Protein AF-A0A9P6V107-F1 (afdb_monomer_lite)

Foldseek 3Di:
DDDDDDDPDQDQAFLLLLLVLLVVVVVCVVVVHDDALVVSCVVSVGDSVVSVVSNVCNVLSVVVCVVCVVRRRPRDDPDPDLCVVLLVVLVVVVVVCVVVVHDQDLVNSQVSSVVSCVVCVVVDDVPSDDPDDRCDPVVSVVSCVSSVVDPDPPDDPVVVDDVVVVVVVVVVVVVVCVVDDPVPDDDPPPPDD

Secondary structure (DSSP, 8-state):
-PPP-PPPP-----HHHHHHHHHHHHHHHHTT----HHHHHHHHTS-HHHHHHHHTTHHHHHHHHHH-GGGTTS-------TTHHHHHHHHHHHHHHHHTT----HHHHHHHHHHHHHHHGGGSPTTTS-S-----HHHHHHHHHHTT--------GGGS--HHHHHHHHHHHHHHHTTS-GGG---------

pLDDT: mean 75.75, std 14.82, range [36.0, 92.81]

Sequence (193 aa):
MPPLKTNPTKKNLPLSRKADLIKEYDDLQSRNLKVTNQSLAIKYDVSPTTVSTILSRRDRILAFEEQAPEEANKRTKLYKRNMLPVEDALMAWFRKQRDQGLCVLEKNIRAEALVIWTAMKPHFREGAAPKECNFSAGWCSGFKKNRMIRLRVGHGESGSVDLEAVRVRINEIKTQLLRFDLEDIYNCDETGL

Structure (mmCIF, N/CA/C/O backbone):
data_AF-A0A9P6V107-F1
#
_entry.id   AF-A0A9P6V107-F1
#
loop_
_atom_site.group_PDB
_atom_site.id
_atom_site.type_symbol
_atom_site.label_atom_id
_atom_site.label_alt_id
_atom_site.label_comp_id
_atom_site.label_asym_id
_atom_site.label_entity_id
_atom_site.label_seq_id
_atom_site.pdbx_PDB_ins_code
_atom_site.Cartn_x
_atom_site.Cartn_y
_atom_site.Cartn_z
_atom_site.occupancy
_atom_site.B_iso_or_equiv
_atom_site.auth_seq_id
_atom_site.auth_comp_id
_atom_site.auth_asym_id
_atom_site.auth_atom_id
_atom_site.pdbx_PDB_model_num
ATOM 1 N N . MET A 1 1 ? 19.652 24.701 -39.599 1.00 39.84 1 MET A N 1
ATOM 2 C CA . MET A 1 1 ? 19.772 23.908 -38.354 1.00 39.84 1 MET A CA 1
ATOM 3 C C . MET A 1 1 ? 18.558 22.998 -38.257 1.00 39.84 1 MET A C 1
ATOM 5 O O . MET A 1 1 ? 17.454 23.528 -38.316 1.00 39.84 1 MET A O 1
ATOM 9 N N . PRO A 1 2 ? 18.706 21.666 -38.183 1.00 38.84 2 PRO A N 1
ATOM 10 C CA . PRO A 1 2 ? 17.562 20.795 -37.939 1.00 38.84 2 PRO A CA 1
ATOM 11 C C . PRO A 1 2 ? 17.066 20.981 -36.491 1.00 38.84 2 PRO A C 1
ATOM 13 O O . PRO A 1 2 ? 17.891 21.173 -35.593 1.00 38.84 2 PRO A O 1
ATOM 16 N N . PRO A 1 3 ? 15.745 20.948 -36.239 1.00 36.00 3 PRO A N 1
ATOM 17 C CA . PRO A 1 3 ? 15.208 21.099 -34.895 1.00 36.00 3 PRO A CA 1
ATOM 18 C C . PRO A 1 3 ? 15.639 19.920 -34.013 1.00 36.00 3 PRO A C 1
ATOM 20 O O . PRO A 1 3 ? 15.520 18.751 -34.389 1.00 36.00 3 PRO A O 1
ATOM 23 N N . LEU A 1 4 ? 16.153 20.246 -32.826 1.00 37.22 4 LEU A N 1
ATOM 24 C CA . LEU A 1 4 ? 16.496 19.284 -31.784 1.00 37.22 4 LEU A CA 1
ATOM 25 C C . LEU A 1 4 ? 15.243 18.478 -31.423 1.00 37.22 4 LEU A C 1
ATOM 27 O O . LEU A 1 4 ? 14.227 19.048 -31.028 1.00 37.22 4 LEU A O 1
ATOM 31 N N . LYS A 1 5 ? 15.323 17.149 -31.554 1.00 37.06 5 LYS A N 1
ATOM 32 C CA . LYS A 1 5 ? 14.285 16.220 -31.093 1.00 37.06 5 LYS A CA 1
ATOM 33 C C . LYS A 1 5 ? 14.056 16.470 -29.602 1.00 37.06 5 LYS A C 1
ATOM 35 O O . LYS A 1 5 ? 14.892 16.104 -28.776 1.00 37.06 5 LYS A O 1
ATOM 40 N N . THR A 1 6 ? 12.950 17.121 -29.254 1.00 39.72 6 THR A N 1
ATOM 41 C CA . THR A 1 6 ? 12.552 17.288 -27.859 1.00 39.72 6 THR A CA 1
ATOM 42 C C . THR A 1 6 ? 12.258 15.901 -27.300 1.00 39.72 6 THR A C 1
ATOM 44 O O . THR A 1 6 ? 11.479 15.127 -27.854 1.00 39.72 6 THR A O 1
ATOM 47 N N . ASN A 1 7 ? 12.967 15.540 -26.234 1.00 42.81 7 ASN A N 1
ATOM 48 C CA . ASN A 1 7 ? 12.788 14.257 -25.571 1.00 42.81 7 ASN A CA 1
ATOM 49 C C . ASN A 1 7 ? 11.342 14.225 -25.034 1.00 42.81 7 ASN A C 1
ATOM 51 O O . ASN A 1 7 ? 10.998 15.112 -24.244 1.00 42.81 7 ASN A O 1
ATOM 55 N N . PRO A 1 8 ? 10.469 13.294 -25.468 1.00 45.94 8 PRO A N 1
ATOM 56 C CA . PRO A 1 8 ? 9.072 13.318 -25.066 1.00 45.94 8 PRO A CA 1
ATOM 57 C C . PRO A 1 8 ? 8.991 13.222 -23.542 1.00 45.94 8 PRO A C 1
ATOM 59 O O . PRO A 1 8 ? 9.594 12.349 -22.912 1.00 45.94 8 PRO A O 1
ATOM 62 N N . THR A 1 9 ? 8.269 14.166 -22.940 1.00 53.16 9 THR A N 1
ATOM 63 C CA . THR A 1 9 ? 8.000 14.199 -21.503 1.00 53.16 9 THR A CA 1
ATOM 64 C C . THR A 1 9 ? 7.505 12.824 -21.050 1.00 53.16 9 THR A C 1
ATOM 66 O O . THR A 1 9 ? 6.674 12.207 -21.715 1.00 53.16 9 THR A O 1
ATOM 69 N N . LYS A 1 10 ? 8.048 12.297 -19.940 1.00 57.16 10 LYS A N 1
ATOM 70 C CA . LYS A 1 10 ? 7.728 10.949 -19.431 1.00 57.16 10 LYS A CA 1
ATOM 71 C C . LYS A 1 10 ? 6.207 10.787 -19.264 1.00 57.16 10 LYS A C 1
ATOM 73 O O . LYS A 1 10 ? 5.655 11.205 -18.245 1.00 57.16 10 LYS A O 1
ATOM 78 N N . LYS A 1 11 ? 5.533 10.167 -20.240 1.00 66.50 11 LYS A N 1
ATOM 79 C CA . LYS A 1 11 ? 4.097 9.862 -20.180 1.00 66.50 11 LYS A CA 1
ATOM 80 C C . LYS A 1 11 ? 3.858 8.861 -19.047 1.00 66.50 11 LYS A C 1
ATOM 82 O O . LYS A 1 11 ? 4.327 7.727 -19.092 1.00 66.50 11 LYS A O 1
ATOM 87 N N . ASN A 1 12 ? 3.164 9.298 -17.994 1.00 71.19 12 ASN A N 1
ATOM 88 C CA . ASN A 1 12 ? 2.743 8.422 -16.901 1.00 71.19 12 ASN A CA 1
ATOM 89 C C . ASN A 1 12 ? 1.352 7.867 -17.220 1.00 71.19 12 ASN A C 1
ATOM 91 O O . ASN A 1 12 ? 0.381 8.626 -17.253 1.00 71.19 12 ASN A O 1
ATOM 95 N N . LEU A 1 13 ? 1.268 6.557 -17.451 1.00 79.50 13 LEU A N 1
ATOM 96 C CA . LEU A 1 13 ? 0.009 5.878 -17.750 1.00 79.50 13 LEU A CA 1
ATOM 97 C C . LEU A 1 13 ? -0.919 5.813 -16.516 1.00 79.50 13 LEU A C 1
ATOM 99 O O . LEU A 1 13 ? -0.416 5.697 -15.386 1.00 79.50 13 LEU A O 1
ATOM 103 N N . PRO A 1 14 ? -2.252 5.869 -16.710 1.00 82.88 14 PRO A N 1
ATOM 104 C CA . PRO A 1 14 ? -3.237 5.504 -15.688 1.00 82.88 14 PRO A CA 1
ATOM 105 C C . PRO A 1 14 ? -3.018 4.079 -15.173 1.00 82.88 14 PRO A C 1
ATOM 107 O O . PRO A 1 14 ? -2.316 3.290 -15.807 1.00 82.88 14 PRO A O 1
ATOM 110 N N . LEU A 1 15 ? -3.594 3.756 -14.017 1.00 80.44 15 LEU A N 1
ATOM 111 C CA . LEU A 1 15 ? -3.467 2.426 -13.426 1.00 80.44 15 LEU A CA 1
ATOM 112 C C . LEU A 1 15 ? -4.104 1.348 -14.313 1.00 80.44 15 LEU A C 1
ATOM 114 O O . LEU A 1 15 ? -3.425 0.365 -14.594 1.00 80.44 15 LEU A O 1
ATOM 118 N N . SER A 1 16 ? -5.324 1.579 -14.811 1.00 83.25 16 SER A N 1
ATOM 119 C CA . SER A 1 16 ? -6.025 0.664 -15.730 1.00 83.25 16 SER A CA 1
ATOM 120 C C . SER A 1 16 ? -5.155 0.314 -16.931 1.00 83.25 16 SER A C 1
ATOM 122 O O . SER A 1 16 ? -4.791 -0.831 -17.158 1.00 83.25 16 SER A O 1
ATOM 124 N N . ARG A 1 17 ? -4.651 1.343 -17.615 1.00 86.94 17 ARG A N 1
ATOM 125 C CA . ARG A 1 17 ? -3.817 1.161 -18.807 1.00 86.94 17 ARG A CA 1
ATOM 126 C C . ARG A 1 17 ? -2.487 0.448 -18.531 1.00 86.94 17 ARG A C 1
ATOM 128 O O . ARG A 1 17 ? -1.905 -0.134 -19.441 1.00 86.94 17 ARG A O 1
ATOM 135 N N . LYS A 1 18 ? -1.956 0.536 -17.304 1.00 89.38 18 LYS A N 1
ATOM 136 C CA . LYS A 1 18 ? -0.772 -0.237 -16.888 1.00 89.38 18 LYS A CA 1
ATOM 137 C C . LYS A 1 18 ? -1.127 -1.704 -16.661 1.00 89.38 18 LYS A C 1
ATOM 139 O O . LYS A 1 18 ? -0.313 -2.557 -16.994 1.00 89.38 18 LYS A O 1
ATOM 144 N N . ALA A 1 19 ? -2.294 -1.982 -16.089 1.00 88.06 19 ALA A N 1
ATOM 145 C CA . ALA A 1 19 ? -2.775 -3.336 -15.873 1.00 88.06 19 ALA A CA 1
ATOM 146 C C . ALA A 1 19 ? -3.155 -4.025 -17.189 1.00 88.06 19 ALA A C 1
ATOM 148 O O . ALA A 1 19 ? -2.764 -5.169 -17.386 1.00 88.06 19 ALA A O 1
ATOM 149 N N . ASP A 1 20 ? -3.788 -3.313 -18.125 1.00 91.00 20 ASP A N 1
ATOM 150 C CA . ASP A 1 20 ? -4.060 -3.806 -19.483 1.00 91.00 20 ASP A CA 1
ATOM 151 C C . ASP A 1 20 ? -2.771 -4.233 -20.191 1.00 91.00 20 ASP A C 1
ATOM 153 O O . ASP A 1 20 ? -2.696 -5.323 -20.752 1.00 91.00 20 ASP A O 1
ATOM 157 N N . LEU A 1 21 ? -1.716 -3.415 -20.083 1.00 92.44 21 LEU A N 1
ATOM 158 C CA . LEU A 1 21 ? -0.396 -3.739 -20.625 1.00 92.44 21 LEU A CA 1
ATOM 159 C C . LEU A 1 21 ? 0.161 -5.038 -20.030 1.00 92.44 21 LEU A C 1
ATOM 161 O O . LEU A 1 21 ? 0.731 -5.844 -20.761 1.00 92.44 21 LEU A O 1
ATOM 165 N N . ILE A 1 22 ? 0.002 -5.246 -18.719 1.00 92.38 22 ILE A N 1
ATOM 166 C CA . ILE A 1 22 ? 0.456 -6.468 -18.039 1.00 92.38 22 ILE A CA 1
ATOM 167 C C . ILE A 1 22 ? -0.366 -7.677 -18.495 1.00 92.38 22 ILE A C 1
ATOM 169 O O . ILE A 1 22 ? 0.220 -8.690 -18.862 1.00 92.38 22 ILE A O 1
ATOM 173 N N . LYS A 1 23 ? -1.699 -7.558 -18.529 1.00 92.81 23 LYS A N 1
ATOM 174 C CA . LYS A 1 23 ? -2.609 -8.624 -18.975 1.00 92.81 23 LYS A CA 1
ATOM 175 C C . LYS A 1 23 ? -2.310 -9.037 -20.415 1.00 92.81 23 LYS A C 1
ATOM 177 O O . LYS A 1 23 ? -2.240 -10.221 -20.712 1.00 92.81 23 LYS A O 1
ATOM 182 N N . GLU A 1 24 ? -2.063 -8.071 -21.296 1.00 92.12 24 GLU A N 1
ATOM 183 C CA . GLU A 1 24 ? -1.690 -8.336 -22.685 1.00 92.12 24 GLU A CA 1
ATOM 184 C C . GLU A 1 24 ? -0.307 -8.985 -22.807 1.00 92.12 24 GLU A C 1
ATOM 186 O O . GLU A 1 24 ? -0.128 -9.902 -23.604 1.00 92.12 24 GLU A O 1
ATOM 191 N N . TYR A 1 25 ? 0.675 -8.541 -22.018 1.00 92.19 25 TYR A N 1
ATOM 192 C CA . TYR A 1 25 ? 1.981 -9.198 -21.978 1.00 92.19 25 TYR A CA 1
ATOM 193 C C . TYR A 1 25 ? 1.847 -10.671 -21.566 1.00 92.19 25 TYR A C 1
ATOM 195 O O . TYR A 1 25 ? 2.443 -11.538 -22.204 1.00 92.19 25 TYR A O 1
ATOM 203 N N . ASP A 1 26 ? 1.045 -10.950 -20.537 1.00 90.69 26 ASP A N 1
ATOM 204 C CA . ASP A 1 26 ? 0.821 -12.300 -20.020 1.00 90.69 26 ASP A CA 1
ATOM 205 C C . ASP A 1 26 ? 0.020 -13.185 -20.994 1.00 90.69 26 ASP A C 1
ATOM 207 O O . ASP A 1 26 ? 0.370 -14.354 -21.172 1.00 90.69 26 ASP A O 1
ATOM 211 N N . ASP A 1 27 ? -0.994 -12.646 -21.684 1.00 90.31 27 ASP A N 1
ATOM 212 C CA . ASP A 1 27 ? -1.737 -13.357 -22.741 1.00 90.31 27 ASP A CA 1
ATOM 213 C C . ASP A 1 27 ? -0.815 -13.754 -23.902 1.00 90.31 27 ASP A C 1
ATOM 215 O O . ASP A 1 27 ? -0.775 -14.912 -24.322 1.00 90.31 27 ASP A O 1
ATOM 219 N N . LEU A 1 28 ? -0.006 -12.807 -24.387 1.00 87.56 28 LEU A N 1
ATOM 220 C CA . LEU A 1 28 ? 0.920 -13.051 -25.493 1.00 87.56 28 LEU A CA 1
ATOM 221 C C . LEU A 1 28 ? 1.987 -14.091 -25.124 1.00 87.56 28 LEU A C 1
ATOM 223 O O . LEU A 1 28 ? 2.308 -14.949 -25.946 1.00 87.56 28 LEU A O 1
ATOM 227 N N . GLN A 1 29 ? 2.495 -14.056 -23.889 1.00 86.25 29 GLN A N 1
ATOM 228 C CA . GLN A 1 29 ? 3.404 -15.081 -23.364 1.00 86.25 29 GLN A CA 1
ATOM 229 C C . GLN A 1 29 ? 2.726 -16.454 -23.278 1.00 86.25 29 GLN A C 1
ATOM 231 O O . GLN A 1 29 ? 3.297 -17.445 -23.725 1.00 86.25 29 GLN A O 1
ATOM 236 N N . SER A 1 30 ? 1.489 -16.514 -22.778 1.00 87.06 30 SER A N 1
ATOM 237 C CA . SER A 1 30 ? 0.720 -17.763 -22.652 1.00 87.06 30 SER A CA 1
ATOM 238 C C . SER A 1 30 ? 0.430 -18.410 -24.010 1.00 87.06 30 SER A C 1
ATOM 240 O O . SER A 1 30 ? 0.386 -19.631 -24.134 1.00 87.06 30 SER A O 1
ATOM 242 N N . ARG A 1 31 ? 0.295 -17.590 -25.056 1.00 89.50 31 ARG A N 1
ATOM 243 C CA . ARG A 1 31 ? 0.110 -18.016 -26.451 1.00 89.50 31 ARG A CA 1
ATOM 244 C C . ARG A 1 31 ? 1.422 -18.322 -27.180 1.00 89.50 31 ARG A C 1
ATOM 246 O O . ARG A 1 31 ? 1.403 -18.556 -28.387 1.00 89.50 31 ARG A O 1
ATOM 253 N N . ASN A 1 32 ? 2.551 -18.301 -26.467 1.00 84.56 32 ASN A N 1
ATOM 254 C CA . ASN A 1 32 ? 3.900 -18.519 -26.991 1.00 84.56 32 ASN A CA 1
ATOM 255 C C . ASN A 1 32 ? 4.262 -17.572 -28.159 1.00 84.56 32 ASN A C 1
ATOM 257 O O . ASN A 1 32 ? 5.051 -17.904 -29.046 1.00 84.56 32 ASN A O 1
ATOM 261 N N . LEU A 1 33 ? 3.656 -16.378 -28.177 1.00 83.75 33 LEU A N 1
ATOM 262 C CA . LEU A 1 33 ? 3.910 -15.334 -29.165 1.00 83.75 33 LEU A CA 1
ATOM 263 C C . LEU A 1 33 ? 5.106 -14.490 -28.721 1.00 83.75 33 LEU A C 1
ATOM 265 O O . LEU A 1 33 ? 5.261 -14.138 -27.551 1.00 83.75 33 LEU A O 1
ATOM 269 N N . LYS A 1 34 ? 5.950 -14.098 -29.680 1.00 82.50 34 LYS A N 1
ATOM 270 C CA . LYS A 1 34 ? 7.105 -13.237 -29.406 1.00 82.50 34 LYS A CA 1
ATOM 271 C C . LYS A 1 34 ? 6.641 -11.827 -29.033 1.00 82.50 34 LYS A C 1
ATOM 273 O O . LYS A 1 34 ? 6.412 -10.991 -29.904 1.00 82.50 34 LYS A O 1
ATOM 278 N N . VAL A 1 35 ? 6.548 -11.540 -27.737 1.00 83.00 35 VAL A N 1
ATOM 279 C CA . VAL A 1 35 ? 6.300 -10.184 -27.231 1.00 83.00 35 VAL A CA 1
ATOM 280 C C . VAL A 1 35 ? 7.625 -9.464 -26.994 1.00 83.00 35 VAL A C 1
ATOM 282 O O . VAL A 1 35 ? 8.571 -10.019 -26.435 1.00 83.00 35 VAL A O 1
ATOM 285 N N . THR A 1 36 ? 7.716 -8.207 -27.425 1.00 87.81 36 THR A N 1
ATOM 286 C CA . THR A 1 36 ? 8.885 -7.366 -27.152 1.00 87.81 36 THR A CA 1
ATOM 287 C C . THR A 1 36 ? 8.452 -6.106 -26.422 1.00 87.81 36 THR A C 1
ATOM 289 O O . THR A 1 36 ? 7.376 -5.560 -26.658 1.00 87.81 36 THR A O 1
ATOM 292 N N . ASN A 1 37 ? 9.323 -5.573 -25.564 1.00 87.38 37 ASN A N 1
ATOM 293 C CA . ASN A 1 37 ? 9.046 -4.291 -24.912 1.00 87.38 37 ASN A CA 1
ATOM 294 C C . ASN A 1 37 ? 8.859 -3.157 -25.936 1.00 87.38 37 ASN A C 1
ATOM 296 O O . ASN A 1 37 ? 8.185 -2.180 -25.635 1.00 87.38 37 ASN A O 1
ATOM 300 N N . GLN A 1 38 ? 9.434 -3.288 -27.138 1.00 85.81 38 GLN A N 1
ATOM 301 C CA . GLN A 1 38 ? 9.244 -2.347 -28.243 1.00 85.81 38 GLN A CA 1
ATOM 302 C C . GLN A 1 38 ? 7.827 -2.400 -28.822 1.00 85.81 38 GLN A C 1
ATOM 304 O O . GLN A 1 38 ? 7.230 -1.345 -29.017 1.00 85.81 38 GLN A O 1
ATOM 309 N N . SER A 1 39 ? 7.260 -3.589 -29.051 1.00 87.62 39 SER A N 1
ATOM 310 C CA . SER A 1 39 ? 5.899 -3.702 -29.593 1.00 87.62 39 SER A CA 1
ATOM 311 C C . SER A 1 39 ? 4.856 -3.135 -28.626 1.00 87.62 39 SER A C 1
ATOM 313 O O . SER A 1 39 ? 3.984 -2.367 -29.034 1.00 87.62 39 SER A O 1
ATOM 315 N N . LEU A 1 40 ? 4.997 -3.417 -27.328 1.00 89.06 40 LEU A N 1
ATOM 316 C CA . LEU A 1 40 ? 4.132 -2.837 -26.294 1.00 89.06 40 LEU A CA 1
ATOM 317 C C . LEU A 1 40 ? 4.352 -1.328 -26.130 1.00 89.06 40 LEU A C 1
ATOM 319 O O . LEU A 1 40 ? 3.395 -0.581 -25.958 1.00 89.06 40 LEU A O 1
ATOM 323 N N . ALA A 1 41 ? 5.594 -0.852 -26.225 1.00 88.25 41 ALA A N 1
ATOM 324 C CA . ALA A 1 41 ? 5.904 0.575 -26.163 1.00 88.25 41 ALA A CA 1
ATOM 325 C C . ALA A 1 41 ? 5.189 1.372 -27.263 1.00 88.25 41 ALA A C 1
ATOM 327 O O . ALA A 1 41 ? 4.608 2.418 -26.976 1.00 88.25 41 ALA A O 1
ATOM 328 N N . ILE A 1 42 ? 5.178 0.846 -28.492 1.00 87.25 42 ILE A N 1
ATOM 329 C CA . ILE A 1 42 ? 4.472 1.450 -29.629 1.00 87.25 42 ILE A CA 1
ATOM 330 C C . ILE A 1 42 ? 2.961 1.471 -29.369 1.00 87.25 42 ILE A C 1
ATOM 332 O O . ILE A 1 42 ? 2.342 2.526 -29.479 1.00 87.25 42 ILE A O 1
ATOM 336 N N . LYS A 1 43 ? 2.372 0.338 -28.961 1.00 88.56 43 LYS A N 1
ATOM 337 C CA . LYS A 1 43 ? 0.922 0.228 -28.724 1.00 88.56 43 LYS A CA 1
ATOM 338 C C . LYS A 1 43 ? 0.423 1.157 -27.612 1.00 88.56 43 LYS A C 1
ATOM 340 O O . LYS A 1 43 ? -0.633 1.775 -27.734 1.00 88.56 43 LYS A O 1
ATOM 345 N N . TYR A 1 44 ? 1.175 1.250 -26.519 1.00 86.31 44 TYR A N 1
ATOM 346 C CA . TYR A 1 44 ? 0.792 2.033 -25.343 1.00 86.31 44 TYR A CA 1
ATOM 347 C C . TYR A 1 44 ? 1.337 3.467 -25.358 1.00 86.31 44 TYR A C 1
ATOM 349 O O . TYR A 1 44 ? 1.083 4.202 -24.403 1.00 86.31 44 TYR A O 1
ATOM 357 N N . ASP A 1 45 ? 2.041 3.872 -26.423 1.00 86.44 45 ASP A N 1
ATOM 358 C CA . ASP A 1 45 ? 2.614 5.213 -26.597 1.00 86.44 45 ASP A CA 1
ATOM 359 C C . ASP A 1 45 ? 3.496 5.625 -25.394 1.00 86.44 45 ASP A C 1
ATOM 361 O O . ASP A 1 45 ? 3.362 6.687 -24.776 1.00 86.44 45 ASP A O 1
ATOM 365 N N . VAL A 1 46 ? 4.405 4.718 -25.022 1.00 86.94 46 VAL A N 1
ATOM 366 C CA . VAL A 1 46 ? 5.383 4.875 -23.934 1.00 86.94 46 VAL A CA 1
ATOM 367 C C . VAL A 1 46 ? 6.771 4.430 -24.382 1.00 86.94 46 VAL A C 1
ATOM 369 O O . VAL A 1 46 ? 6.932 3.783 -25.407 1.00 86.94 46 VAL A O 1
ATOM 372 N N . SER A 1 47 ? 7.814 4.744 -23.609 1.00 85.62 47 SER A N 1
ATOM 373 C CA . SER A 1 47 ? 9.153 4.227 -23.901 1.00 85.62 47 SER A CA 1
ATOM 374 C C . SER A 1 47 ? 9.283 2.738 -23.526 1.00 85.62 47 SER A C 1
ATOM 376 O O . SER A 1 47 ? 8.679 2.298 -22.542 1.00 85.62 47 SER A O 1
ATOM 378 N N . PRO A 1 48 ? 10.156 1.963 -24.200 1.00 85.38 48 PRO A N 1
ATOM 379 C CA . PRO A 1 48 ? 10.445 0.570 -23.824 1.00 85.38 48 PRO A CA 1
ATOM 380 C C . PRO A 1 48 ? 10.938 0.419 -22.376 1.00 85.38 48 PRO A C 1
ATOM 382 O O . PRO A 1 48 ? 10.656 -0.569 -21.700 1.00 85.38 48 PRO A O 1
ATOM 385 N N . THR A 1 49 ? 11.636 1.435 -21.862 1.00 85.19 49 THR A N 1
ATOM 386 C CA . THR A 1 49 ? 12.076 1.505 -20.461 1.00 85.19 49 THR A CA 1
ATOM 387 C C . THR A 1 49 ? 10.906 1.640 -19.481 1.00 85.19 49 THR A C 1
ATOM 389 O O . THR A 1 49 ? 10.947 1.070 -18.387 1.00 85.19 49 THR A O 1
ATOM 392 N N . THR A 1 50 ? 9.834 2.338 -19.868 1.00 86.44 50 THR A N 1
ATOM 393 C CA . THR A 1 50 ? 8.598 2.423 -19.082 1.00 86.44 50 THR A CA 1
ATOM 394 C C . THR A 1 50 ? 7.872 1.080 -19.067 1.00 86.44 50 THR A C 1
ATOM 396 O O . THR A 1 50 ? 7.438 0.670 -17.994 1.00 86.44 50 THR A O 1
ATOM 399 N N . VAL A 1 51 ? 7.817 0.358 -20.193 1.00 88.19 51 VAL A N 1
ATOM 400 C CA . VAL A 1 51 ? 7.254 -1.008 -20.258 1.00 88.19 51 VAL A CA 1
ATOM 401 C C . VAL A 1 51 ? 7.973 -1.933 -19.276 1.00 88.19 51 VAL A C 1
ATOM 403 O O . VAL A 1 51 ? 7.339 -2.517 -18.404 1.00 88.19 51 VAL A O 1
ATOM 406 N N . SER A 1 52 ? 9.307 -1.976 -19.319 1.00 87.62 52 SER A N 1
ATOM 407 C CA . SER A 1 52 ? 10.108 -2.767 -18.372 1.00 87.62 52 SER A CA 1
ATOM 408 C C . SER A 1 52 ? 9.849 -2.373 -16.904 1.00 87.62 52 SER A C 1
ATOM 410 O O . SER A 1 52 ? 9.706 -3.226 -16.023 1.00 87.62 52 SER A O 1
ATOM 412 N N . THR A 1 53 ? 9.708 -1.073 -16.628 1.00 84.75 53 THR A N 1
ATOM 413 C CA . THR A 1 53 ? 9.405 -0.580 -15.273 1.00 84.75 53 THR A CA 1
ATOM 414 C C . THR A 1 53 ? 7.997 -0.968 -14.805 1.00 84.75 53 THR A C 1
ATOM 416 O O . THR A 1 53 ? 7.795 -1.201 -13.616 1.00 84.75 53 THR A O 1
ATOM 419 N N . ILE A 1 54 ? 7.019 -1.020 -15.711 1.00 88.50 54 ILE A N 1
ATOM 420 C CA . ILE A 1 54 ? 5.651 -1.469 -15.420 1.00 88.50 54 ILE A CA 1
ATOM 421 C C . ILE A 1 54 ? 5.652 -2.973 -15.131 1.00 88.50 54 ILE A C 1
ATOM 423 O O . ILE A 1 54 ? 5.163 -3.381 -14.080 1.00 88.50 54 ILE A O 1
ATOM 427 N N . LEU A 1 55 ? 6.282 -3.775 -15.995 1.00 88.88 55 LEU A N 1
ATOM 428 C CA . LEU A 1 55 ? 6.350 -5.233 -15.851 1.00 88.88 55 LEU A CA 1
ATOM 429 C C . LEU A 1 55 ? 7.063 -5.665 -14.562 1.00 88.88 55 LEU A C 1
ATOM 431 O O . LEU A 1 55 ? 6.579 -6.541 -13.856 1.00 88.88 55 LEU A O 1
ATOM 435 N N . SER A 1 56 ? 8.153 -4.993 -14.176 1.00 84.06 56 SER A N 1
ATOM 436 C CA . SER A 1 56 ? 8.837 -5.251 -12.889 1.00 84.06 56 SER A CA 1
ATOM 437 C C . SER A 1 56 ? 7.996 -4.929 -11.645 1.00 84.06 56 SER A C 1
ATOM 439 O O . SER A 1 56 ? 8.383 -5.269 -10.530 1.00 84.06 56 SER A O 1
ATOM 441 N N . ARG A 1 57 ? 6.852 -4.256 -11.809 1.00 82.12 57 ARG A N 1
ATOM 442 C CA . ARG A 1 57 ? 5.913 -3.905 -10.734 1.00 82.12 57 ARG A CA 1
ATOM 443 C C . ARG A 1 57 ? 4.546 -4.574 -10.924 1.00 82.12 57 ARG A C 1
ATOM 445 O O . ARG A 1 57 ? 3.583 -4.115 -10.307 1.00 82.12 57 ARG A O 1
ATOM 452 N N . ARG A 1 58 ? 4.468 -5.623 -11.756 1.00 85.88 58 ARG A N 1
ATOM 453 C CA . ARG A 1 58 ? 3.228 -6.284 -12.199 1.00 85.88 58 ARG A CA 1
ATOM 454 C C . ARG A 1 58 ? 2.252 -6.601 -11.068 1.00 85.88 58 ARG A C 1
ATOM 456 O O . ARG A 1 58 ? 1.144 -6.076 -11.071 1.00 85.88 58 ARG A O 1
ATOM 463 N N . ASP A 1 59 ? 2.696 -7.339 -10.053 1.00 79.31 59 ASP A N 1
ATOM 464 C CA . ASP A 1 59 ? 1.820 -7.857 -8.993 1.00 79.31 59 ASP A CA 1
ATOM 465 C C . ASP A 1 59 ? 1.166 -6.724 -8.200 1.00 79.31 59 ASP A C 1
ATOM 467 O O . ASP A 1 59 ? 0.009 -6.795 -7.801 1.00 79.31 59 ASP A O 1
ATOM 471 N N . ARG A 1 60 ? 1.893 -5.617 -8.026 1.00 75.56 60 ARG A N 1
ATOM 472 C CA . ARG A 1 60 ? 1.389 -4.438 -7.315 1.00 75.56 60 ARG A CA 1
ATOM 473 C C . ARG A 1 60 ? 0.375 -3.664 -8.125 1.00 75.56 60 ARG A C 1
ATOM 475 O O . ARG A 1 60 ? -0.544 -3.101 -7.547 1.00 75.56 60 ARG A O 1
ATOM 482 N N . ILE A 1 61 ? 0.589 -3.564 -9.433 1.00 82.50 61 ILE A N 1
ATOM 483 C CA . ILE A 1 61 ? -0.324 -2.845 -10.320 1.00 82.50 61 ILE A CA 1
ATOM 484 C C . ILE A 1 61 ? -1.652 -3.597 -10.392 1.00 82.50 61 ILE A C 1
ATOM 486 O O . ILE A 1 61 ? -2.686 -2.962 -10.223 1.00 82.50 61 ILE A O 1
ATOM 490 N N . LEU A 1 62 ? -1.609 -4.924 -10.543 1.00 82.06 62 LEU A N 1
ATOM 491 C CA . LEU A 1 62 ? -2.802 -5.773 -10.559 1.00 82.06 62 LEU A CA 1
ATOM 492 C C . LEU A 1 62 ? -3.540 -5.747 -9.213 1.00 82.06 62 LEU A C 1
ATOM 494 O O . LEU A 1 62 ? -4.730 -5.452 -9.184 1.00 82.06 62 LEU A O 1
ATOM 498 N N . ALA A 1 63 ? -2.830 -5.927 -8.093 1.00 76.81 63 ALA A N 1
ATOM 499 C CA . ALA A 1 63 ? -3.448 -5.864 -6.766 1.00 76.81 63 ALA A CA 1
ATOM 500 C C . ALA A 1 63 ? -4.071 -4.488 -6.463 1.00 76.81 63 ALA A C 1
ATOM 502 O O . ALA A 1 63 ? -5.114 -4.401 -5.819 1.00 76.81 63 ALA A O 1
ATOM 503 N N . PHE A 1 64 ? -3.440 -3.397 -6.915 1.00 72.19 64 PHE A N 1
ATOM 504 C CA . PHE A 1 64 ? -3.966 -2.045 -6.710 1.00 72.19 64 PHE A CA 1
ATOM 505 C C . PHE A 1 64 ? -5.170 -1.748 -7.622 1.00 72.19 64 PHE A C 1
ATOM 507 O O . PHE A 1 64 ? -6.048 -0.992 -7.219 1.00 72.19 64 PHE A O 1
ATOM 514 N N . GLU A 1 65 ? -5.230 -2.335 -8.823 1.00 78.69 65 GLU A N 1
ATOM 515 C CA . GLU A 1 65 ? -6.390 -2.236 -9.721 1.00 78.69 65 GLU A CA 1
ATOM 516 C C . GLU A 1 65 ? -7.604 -2.984 -9.159 1.00 78.69 65 GLU A C 1
ATOM 518 O O . GLU A 1 65 ? -8.686 -2.407 -9.078 1.00 78.69 65 GLU A O 1
ATOM 523 N N . GLU A 1 66 ? -7.415 -4.226 -8.710 1.00 75.62 66 GLU A N 1
ATOM 524 C CA . GLU A 1 66 ? -8.480 -5.072 -8.156 1.00 75.62 66 GLU A CA 1
ATOM 525 C C . GLU A 1 66 ? -9.122 -4.455 -6.903 1.00 75.62 66 GLU A C 1
ATOM 527 O O . GLU A 1 66 ? -10.339 -4.470 -6.735 1.00 75.62 66 GLU A O 1
ATOM 532 N N . GLN A 1 67 ? -8.309 -3.861 -6.027 1.00 61.72 67 GLN A N 1
ATOM 533 C CA . GLN A 1 67 ? -8.778 -3.320 -4.749 1.00 61.72 67 GLN A CA 1
ATOM 534 C C . GLN A 1 67 ? -9.368 -1.899 -4.848 1.00 61.72 67 GLN A C 1
ATOM 536 O O . GLN A 1 67 ? -10.042 -1.451 -3.915 1.00 61.72 67 GLN A O 1
ATOM 541 N N . ALA A 1 68 ? -9.108 -1.165 -5.937 1.00 62.16 68 ALA A N 1
ATOM 542 C CA . ALA A 1 68 ? -9.562 0.218 -6.113 1.00 62.16 68 ALA A CA 1
ATOM 543 C C . ALA A 1 68 ? -9.924 0.547 -7.577 1.00 62.16 68 ALA A C 1
ATOM 545 O O . ALA A 1 68 ? -9.278 1.405 -8.194 1.00 62.16 68 ALA A O 1
ATOM 546 N N . PRO A 1 69 ? -10.997 -0.059 -8.123 1.00 65.81 69 PRO A N 1
ATOM 547 C CA . PRO A 1 69 ? -11.443 0.200 -9.494 1.00 65.81 69 PRO A CA 1
ATOM 548 C C . PRO A 1 69 ? -11.782 1.682 -9.740 1.00 65.81 69 PRO A C 1
ATOM 550 O O . PRO A 1 69 ? -11.536 2.204 -10.824 1.00 65.81 69 PRO A O 1
ATOM 553 N N . GLU A 1 70 ? -12.246 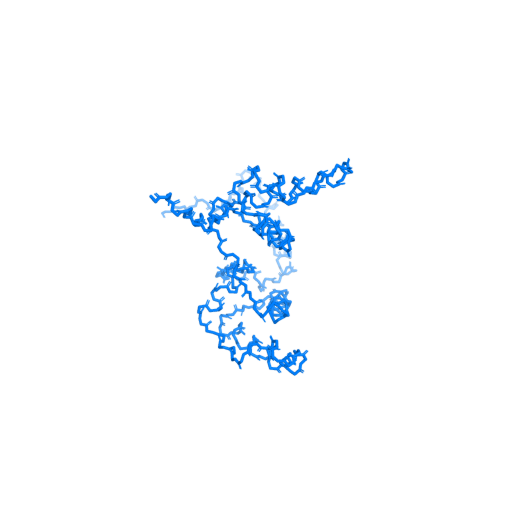2.410 -8.718 1.00 64.19 70 GLU A N 1
ATOM 554 C CA . GLU A 1 70 ? -12.557 3.849 -8.811 1.00 64.19 70 GLU A CA 1
ATOM 555 C C . GLU A 1 70 ? -11.317 4.744 -9.016 1.00 64.19 70 GLU A C 1
ATOM 557 O O . GLU A 1 70 ? -11.406 5.852 -9.549 1.00 64.19 70 GLU A O 1
ATOM 562 N N . GLU A 1 71 ? -10.128 4.273 -8.630 1.00 61.88 71 GLU A N 1
ATOM 563 C CA . GLU A 1 71 ? -8.860 4.998 -8.794 1.00 61.88 71 GLU A CA 1
ATOM 564 C C . GLU A 1 71 ? -8.134 4.615 -10.096 1.00 61.88 71 GLU A C 1
ATOM 566 O O . GLU A 1 71 ? -7.085 5.186 -10.419 1.00 61.88 71 GLU A O 1
ATOM 571 N N . ALA A 1 72 ? -8.698 3.686 -10.877 1.00 60.75 72 ALA A N 1
ATOM 572 C CA . ALA A 1 72 ? -8.061 3.100 -12.053 1.00 60.75 72 ALA A CA 1
ATOM 573 C C . ALA A 1 72 ? -7.709 4.139 -13.135 1.00 60.75 72 ALA A C 1
ATOM 575 O O . ALA A 1 72 ? -6.669 4.046 -13.796 1.00 60.75 72 ALA A O 1
ATOM 576 N N . ASN A 1 73 ? -8.525 5.190 -13.254 1.00 59.34 73 ASN A N 1
ATOM 577 C CA . ASN A 1 73 ? -8.359 6.244 -14.255 1.00 59.34 73 ASN A CA 1
ATOM 578 C C . ASN A 1 73 ? -7.400 7.370 -13.832 1.00 59.34 73 ASN A C 1
ATOM 580 O O . ASN A 1 73 ? -7.053 8.224 -14.654 1.00 59.34 73 ASN A O 1
ATOM 584 N N . LYS A 1 74 ? -6.913 7.388 -12.582 1.00 61.78 74 LYS A N 1
ATOM 585 C CA . LYS A 1 74 ? -6.001 8.443 -12.114 1.00 61.78 74 LYS A CA 1
ATOM 586 C C . LYS A 1 74 ? -4.543 8.114 -12.444 1.00 61.78 74 LYS A C 1
ATOM 588 O O . LYS A 1 74 ? -4.073 6.977 -12.355 1.00 61.78 74 LYS A O 1
ATOM 593 N N . ARG A 1 75 ? -3.774 9.144 -12.823 1.00 57.47 75 ARG A N 1
ATOM 594 C CA . ARG A 1 75 ? -2.321 9.034 -13.047 1.00 57.47 75 ARG A CA 1
ATOM 595 C C . ARG A 1 75 ? -1.588 8.908 -11.712 1.00 57.47 75 ARG A C 1
ATOM 597 O O . ARG A 1 75 ? -1.089 9.891 -11.168 1.00 57.47 75 ARG A O 1
ATOM 604 N N . THR A 1 76 ? -1.458 7.689 -11.203 1.00 55.28 76 THR A N 1
ATOM 605 C CA . THR A 1 76 ? -0.807 7.454 -9.906 1.00 55.28 76 THR A CA 1
ATOM 606 C C . THR A 1 76 ? 0.696 7.215 -10.081 1.00 55.28 76 THR A C 1
ATOM 608 O O . THR A 1 76 ? 1.135 6.318 -10.811 1.00 55.28 76 THR A O 1
ATOM 611 N N . LYS A 1 77 ? 1.529 8.039 -9.427 1.00 54.53 77 LYS A N 1
ATOM 612 C CA . LYS A 1 77 ? 2.960 7.741 -9.246 1.00 54.53 77 LYS A CA 1
ATOM 613 C C . LYS A 1 77 ? 3.080 6.655 -8.176 1.00 54.53 77 LYS A C 1
ATOM 615 O O . LYS A 1 77 ? 2.916 6.933 -6.994 1.00 54.53 77 LYS A O 1
ATOM 620 N N . LEU A 1 78 ? 3.414 5.433 -8.587 1.00 51.12 78 LEU A N 1
ATOM 621 C CA . LEU A 1 78 ? 3.849 4.385 -7.664 1.00 51.12 78 LEU A CA 1
ATOM 622 C C . LEU A 1 78 ? 5.234 4.778 -7.131 1.00 51.12 78 LEU A C 1
ATOM 624 O O . LEU A 1 78 ? 6.239 4.660 -7.844 1.00 51.12 78 LEU A O 1
ATOM 628 N N . TYR A 1 79 ? 5.269 5.337 -5.921 1.00 48.53 79 TYR A N 1
ATOM 629 C CA . TYR A 1 79 ? 6.487 5.856 -5.303 1.00 48.53 79 TYR A CA 1
ATOM 630 C C . TYR A 1 79 ? 7.519 4.729 -5.146 1.00 48.53 79 TYR A C 1
ATOM 632 O O . TYR A 1 79 ? 7.198 3.640 -4.667 1.00 48.53 79 TYR A O 1
ATOM 640 N N . LYS A 1 80 ? 8.762 4.973 -5.579 1.00 47.66 80 LYS A N 1
ATOM 641 C CA . LYS A 1 80 ? 9.880 4.035 -5.410 1.00 47.66 80 LYS A CA 1
ATOM 642 C C . LYS A 1 80 ? 10.225 4.035 -3.917 1.00 47.66 80 LYS A C 1
ATOM 644 O O . LYS A 1 80 ? 10.846 4.972 -3.429 1.00 47.66 80 LYS A O 1
ATOM 649 N N . ARG A 1 81 ? 9.714 3.057 -3.170 1.00 55.22 81 ARG A N 1
ATOM 650 C CA . ARG A 1 81 ? 9.936 2.956 -1.724 1.00 55.22 81 ARG A CA 1
ATOM 651 C C . ARG A 1 81 ? 11.159 2.088 -1.467 1.00 55.22 81 ARG A C 1
ATOM 653 O O . ARG A 1 81 ? 11.127 0.891 -1.707 1.00 55.22 81 ARG A O 1
ATOM 660 N N . ASN A 1 82 ? 12.217 2.688 -0.936 1.00 56.31 82 ASN A N 1
ATOM 661 C CA . ASN A 1 82 ? 13.392 1.970 -0.429 1.00 56.31 82 ASN A CA 1
ATOM 662 C C . ASN A 1 82 ? 13.101 1.226 0.899 1.00 56.31 82 ASN A C 1
ATOM 664 O O . ASN A 1 82 ? 14.018 0.729 1.535 1.00 56.31 82 ASN A O 1
ATOM 668 N N . MET A 1 83 ? 11.834 1.159 1.332 1.00 66.06 83 MET A N 1
ATOM 669 C CA . MET A 1 83 ? 11.400 0.612 2.627 1.00 66.06 83 MET A CA 1
ATOM 670 C C . MET A 1 83 ? 10.356 -0.501 2.493 1.00 66.06 83 MET A C 1
ATOM 672 O O . MET A 1 83 ? 9.581 -0.744 3.410 1.00 66.06 83 MET A O 1
ATOM 676 N N . LEU A 1 84 ? 10.292 -1.167 1.340 1.00 70.94 84 LEU A N 1
ATOM 677 C CA . LEU A 1 84 ? 9.279 -2.198 1.093 1.00 70.94 84 LEU A CA 1
ATOM 678 C C . LEU A 1 84 ? 9.285 -3.323 2.138 1.00 70.94 84 LEU A C 1
ATOM 680 O O . LEU A 1 84 ? 8.206 -3.593 2.658 1.00 70.94 84 LEU A O 1
ATOM 684 N N . PRO A 1 85 ? 10.448 -3.880 2.540 1.00 79.06 85 PRO A N 1
ATOM 685 C CA . PRO A 1 85 ? 10.478 -4.925 3.566 1.00 79.06 85 PRO A CA 1
ATOM 686 C C . PRO A 1 85 ? 9.889 -4.464 4.906 1.00 79.06 85 PRO A C 1
ATOM 688 O O . PRO A 1 85 ? 9.157 -5.201 5.558 1.00 79.06 85 PRO A O 1
ATOM 691 N N . VAL A 1 86 ? 10.154 -3.211 5.283 1.00 82.88 86 VAL A N 1
ATOM 692 C CA . VAL A 1 86 ? 9.655 -2.600 6.524 1.00 82.88 86 VAL A CA 1
ATOM 693 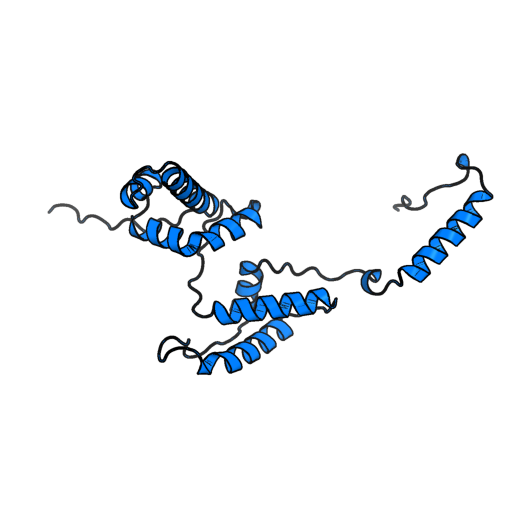C C . VAL A 1 86 ? 8.144 -2.413 6.450 1.00 82.88 86 VAL A C 1
ATOM 695 O O . VAL A 1 86 ? 7.432 -2.688 7.406 1.00 82.88 86 VAL A O 1
ATOM 698 N N . GLU A 1 87 ? 7.633 -1.971 5.302 1.00 85.06 87 GLU A N 1
ATOM 699 C CA . GLU A 1 87 ? 6.196 -1.795 5.099 1.00 85.06 87 GLU A CA 1
ATOM 700 C C . GLU A 1 87 ? 5.434 -3.116 5.020 1.00 85.06 87 GLU A C 1
ATOM 702 O O . GLU A 1 87 ? 4.273 -3.152 5.418 1.00 85.06 87 GLU A O 1
ATOM 707 N N . ASP A 1 88 ? 6.048 -4.176 4.490 1.00 85.25 88 ASP A N 1
ATOM 708 C CA . ASP A 1 88 ? 5.459 -5.517 4.470 1.00 85.25 88 ASP A CA 1
ATOM 709 C C . ASP A 1 88 ? 5.354 -6.076 5.894 1.00 85.25 88 ASP A C 1
ATOM 711 O O . ASP A 1 88 ? 4.269 -6.486 6.311 1.00 85.25 88 ASP A O 1
ATOM 715 N N . ALA A 1 89 ? 6.437 -5.994 6.675 1.00 88.12 89 ALA A N 1
ATOM 716 C CA . ALA A 1 89 ? 6.434 -6.380 8.085 1.00 88.12 89 ALA A CA 1
ATOM 717 C C . ALA A 1 89 ? 5.425 -5.555 8.904 1.00 88.12 89 ALA A C 1
ATOM 719 O O . ALA A 1 89 ? 4.645 -6.108 9.681 1.00 88.12 89 ALA A O 1
ATOM 720 N N . LEU A 1 90 ? 5.363 -4.240 8.669 1.00 90.44 90 LEU A N 1
ATOM 721 C CA . LEU A 1 90 ? 4.403 -3.358 9.331 1.00 90.44 90 LEU A CA 1
ATOM 722 C C . LEU A 1 90 ? 2.955 -3.692 8.959 1.00 90.44 90 LEU A C 1
ATOM 724 O O . LEU A 1 90 ? 2.066 -3.596 9.802 1.00 90.44 90 LEU A O 1
ATOM 728 N N . MET A 1 91 ? 2.699 -4.099 7.713 1.00 88.44 91 MET A N 1
ATOM 729 C CA . MET A 1 91 ? 1.367 -4.532 7.295 1.00 88.44 91 MET A CA 1
ATOM 730 C C . MET A 1 91 ? 0.969 -5.858 7.954 1.00 88.44 91 MET A C 1
ATOM 732 O O . MET A 1 91 ? -0.182 -6.007 8.364 1.00 88.44 91 MET A O 1
ATOM 736 N N . ALA A 1 92 ? 1.900 -6.806 8.087 1.00 88.75 92 ALA A N 1
ATOM 737 C CA . ALA A 1 92 ? 1.653 -8.061 8.794 1.00 88.75 92 ALA A CA 1
ATOM 738 C C . ALA A 1 92 ? 1.315 -7.813 10.273 1.00 88.75 92 ALA A C 1
ATOM 740 O O . ALA A 1 92 ? 0.319 -8.335 10.775 1.00 88.75 92 ALA A O 1
ATOM 741 N N . TRP A 1 93 ? 2.079 -6.944 10.940 1.00 92.56 93 TRP A N 1
ATOM 742 C CA . TRP A 1 93 ? 1.763 -6.498 12.296 1.00 92.56 93 TRP A CA 1
ATOM 743 C C . TRP A 1 93 ? 0.388 -5.827 12.365 1.00 92.56 93 TRP A C 1
ATOM 745 O O . TRP A 1 93 ? -0.430 -6.194 13.203 1.00 92.56 93 TRP A O 1
ATOM 755 N N . PHE A 1 94 ? 0.093 -4.896 11.452 1.00 89.38 94 PHE A N 1
ATOM 756 C CA . PHE A 1 94 ? -1.180 -4.174 11.436 1.00 89.38 94 PHE A CA 1
ATOM 757 C C . PHE A 1 94 ? -2.378 -5.123 11.316 1.00 89.38 94 PHE A C 1
ATOM 759 O O . PHE A 1 94 ? -3.374 -4.936 12.013 1.00 89.38 94 PHE A O 1
ATOM 766 N N . ARG A 1 95 ? -2.280 -6.151 10.461 1.00 87.19 95 ARG A N 1
ATOM 767 C CA . ARG A 1 95 ? -3.307 -7.196 10.325 1.00 87.19 95 ARG A CA 1
ATOM 768 C C . ARG A 1 95 ? -3.506 -7.949 11.634 1.00 87.19 95 ARG A C 1
ATOM 770 O O . ARG A 1 95 ? -4.624 -7.983 12.123 1.00 87.19 95 ARG A O 1
ATOM 777 N N . LYS A 1 96 ? -2.421 -8.404 12.267 1.00 87.81 96 LYS A N 1
ATOM 778 C CA . LYS A 1 96 ? -2.483 -9.085 13.568 1.00 87.81 96 LYS A CA 1
ATOM 779 C C . LYS A 1 96 ? -3.192 -8.247 14.639 1.00 87.81 96 LYS A C 1
ATOM 781 O O . LYS A 1 96 ? -4.006 -8.779 15.383 1.00 87.81 96 LYS A O 1
ATOM 786 N N . GLN A 1 97 ? -2.918 -6.942 14.704 1.00 87.50 97 GLN A N 1
ATOM 787 C CA . GLN A 1 97 ? -3.605 -6.048 15.647 1.00 87.50 97 GLN A CA 1
ATOM 788 C C . GLN A 1 97 ? -5.106 -5.932 15.339 1.00 87.50 97 GLN A C 1
ATOM 790 O O . GLN A 1 97 ? -5.932 -5.899 16.248 1.00 87.50 97 GLN A O 1
ATOM 795 N N . ARG A 1 98 ? -5.473 -5.880 14.053 1.00 82.50 98 ARG A N 1
ATOM 796 C CA . ARG A 1 98 ? -6.875 -5.818 13.621 1.00 82.50 98 ARG A CA 1
ATOM 797 C C . ARG A 1 98 ? -7.628 -7.118 13.882 1.00 82.50 98 A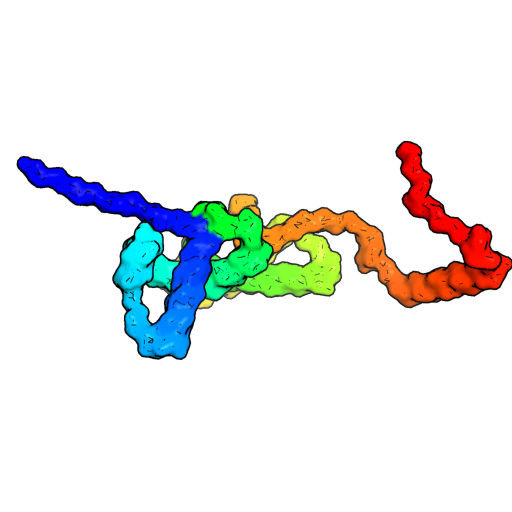RG A C 1
ATOM 799 O O . ARG A 1 98 ? -8.774 -7.039 14.310 1.00 82.50 98 ARG A O 1
ATOM 806 N N . ASP A 1 99 ? -6.985 -8.265 13.699 1.00 80.69 99 ASP A N 1
ATOM 807 C CA . ASP A 1 99 ? -7.562 -9.582 13.998 1.00 80.69 99 ASP A CA 1
ATOM 808 C C . ASP A 1 99 ? -7.846 -9.748 15.501 1.00 80.69 99 ASP A C 1
ATOM 810 O O . ASP A 1 99 ? -8.770 -10.451 15.892 1.00 80.69 99 ASP A O 1
ATOM 814 N N . GLN A 1 100 ? -7.098 -9.040 16.352 1.00 82.00 100 GLN A N 1
ATOM 815 C CA . GLN A 1 100 ? -7.331 -8.955 17.799 1.00 82.00 100 GLN A CA 1
ATOM 816 C C . GLN A 1 100 ? -8.393 -7.911 18.193 1.00 82.00 100 GLN A C 1
ATOM 818 O O . GLN A 1 100 ? -8.586 -7.648 19.377 1.00 82.00 100 GLN A O 1
ATOM 823 N N . GLY A 1 101 ? -9.050 -7.265 17.224 1.00 75.62 101 GLY A N 1
ATOM 824 C CA . GLY A 1 101 ? -10.040 -6.215 17.477 1.00 75.62 101 GLY A CA 1
ATOM 825 C C . GLY A 1 101 ? -9.448 -4.891 17.976 1.00 75.62 101 GLY A C 1
ATOM 826 O O . GLY A 1 101 ? -10.192 -3.995 18.372 1.00 75.62 101 GLY A O 1
ATOM 827 N N . LEU A 1 102 ? -8.121 -4.720 17.949 1.00 78.69 102 LEU A N 1
ATOM 828 C CA . LEU A 1 102 ? -7.475 -3.526 18.488 1.00 78.69 102 LEU A CA 1
ATOM 829 C C . LEU A 1 102 ? -7.565 -2.344 17.518 1.00 78.69 102 LEU A C 1
ATOM 831 O O . LEU A 1 102 ? -7.310 -2.439 16.310 1.00 78.69 102 LEU A O 1
ATOM 835 N N . CYS A 1 103 ? -7.879 -1.172 18.071 1.00 78.19 103 CYS A N 1
ATOM 836 C CA . CYS A 1 103 ? -7.852 0.072 17.319 1.00 78.19 103 CYS A CA 1
ATOM 837 C C . CYS A 1 103 ? -6.405 0.547 17.131 1.00 78.19 103 CYS A C 1
ATOM 839 O O . CYS A 1 103 ? -5.740 0.998 18.065 1.00 78.19 103 CYS A O 1
ATOM 841 N N . VAL A 1 104 ? -5.915 0.476 15.894 1.00 82.88 104 VAL A N 1
ATOM 842 C CA . VAL A 1 104 ? -4.570 0.942 15.547 1.00 82.88 104 VAL A CA 1
ATOM 843 C C . VAL A 1 104 ? -4.614 2.402 15.096 1.00 82.88 104 VAL A C 1
ATOM 845 O O . VAL A 1 104 ? -5.029 2.716 13.976 1.00 82.88 104 VAL A O 1
ATOM 848 N N . LEU A 1 105 ? -4.146 3.295 15.970 1.00 83.25 105 LEU A N 1
ATOM 849 C CA . LEU A 1 105 ? -4.008 4.724 15.689 1.00 83.25 105 LEU A CA 1
ATOM 850 C C . LEU A 1 105 ? -2.747 5.027 14.871 1.00 83.25 105 LEU A C 1
ATOM 852 O O . LEU A 1 105 ? -1.799 4.247 14.809 1.00 83.25 105 LEU A O 1
ATOM 856 N N . GLU A 1 106 ? -2.700 6.222 14.285 1.00 83.62 106 GLU A N 1
ATOM 857 C CA . GLU A 1 106 ? -1.541 6.682 13.514 1.00 83.62 106 GLU A CA 1
ATOM 858 C C . GLU A 1 106 ? -0.232 6.672 14.310 1.00 83.62 106 GLU A C 1
ATOM 860 O O . GLU A 1 106 ? 0.801 6.252 13.790 1.00 83.62 106 GLU A O 1
ATOM 865 N N . LYS A 1 107 ? -0.282 7.092 15.578 1.00 84.81 107 LYS A N 1
ATOM 866 C CA . LYS A 1 107 ? 0.881 7.075 16.472 1.00 84.81 107 LYS A CA 1
ATOM 867 C C . LYS A 1 107 ? 1.433 5.656 16.662 1.00 84.81 107 LYS A C 1
ATOM 869 O O . LYS A 1 107 ? 2.645 5.483 16.638 1.00 84.81 107 LYS A O 1
ATOM 874 N N . ASN A 1 108 ? 0.555 4.652 16.742 1.00 87.81 108 ASN A N 1
ATOM 875 C CA . ASN A 1 108 ? 0.932 3.247 16.888 1.00 87.81 108 ASN A CA 1
ATOM 876 C C . ASN A 1 108 ? 1.638 2.750 15.620 1.00 87.81 108 ASN A C 1
ATOM 878 O O . ASN A 1 108 ? 2.693 2.139 15.712 1.00 87.81 108 ASN A O 1
ATOM 882 N N . ILE A 1 109 ? 1.105 3.081 14.435 1.00 88.31 109 ILE A N 1
ATOM 883 C CA . ILE A 1 109 ? 1.720 2.714 13.146 1.00 88.31 109 ILE A CA 1
ATOM 884 C C . ILE A 1 109 ? 3.131 3.293 13.036 1.00 88.31 109 ILE A C 1
ATOM 886 O O . ILE A 1 109 ? 4.048 2.600 12.612 1.00 88.31 109 ILE A O 1
ATOM 890 N N . ARG A 1 110 ? 3.313 4.568 13.395 1.00 89.12 110 ARG A N 1
ATOM 891 C CA . ARG A 1 110 ? 4.625 5.225 13.313 1.00 89.12 110 ARG A CA 1
ATOM 892 C C . ARG A 1 110 ? 5.620 4.660 14.327 1.00 89.12 110 ARG A C 1
ATOM 894 O O . ARG A 1 110 ? 6.774 4.456 13.967 1.00 89.12 110 ARG A O 1
ATOM 901 N N . ALA A 1 111 ? 5.176 4.408 15.560 1.00 88.50 111 ALA A N 1
ATOM 902 C CA . ALA A 1 111 ? 6.011 3.813 16.600 1.00 88.50 111 ALA A CA 1
ATOM 903 C C . ALA A 1 111 ? 6.468 2.404 16.198 1.00 88.50 111 ALA A C 1
ATOM 905 O O . ALA A 1 111 ? 7.662 2.118 16.221 1.00 88.50 111 ALA A O 1
ATOM 906 N N . GLU A 1 112 ? 5.545 1.565 15.726 1.00 91.44 112 GLU A N 1
ATOM 907 C CA . GLU A 1 112 ? 5.881 0.215 15.276 1.00 91.44 112 GLU A CA 1
ATOM 908 C C . GLU A 1 112 ? 6.799 0.235 14.048 1.00 91.44 112 GLU A C 1
ATOM 910 O O . GLU A 1 112 ? 7.762 -0.525 13.969 1.00 91.44 112 GLU A O 1
ATOM 915 N N . ALA A 1 113 ? 6.559 1.143 13.098 1.00 89.06 113 ALA A N 1
ATOM 916 C CA . ALA A 1 113 ? 7.419 1.286 11.928 1.00 89.06 113 ALA A CA 1
ATOM 917 C C . ALA A 1 113 ? 8.877 1.577 12.321 1.00 89.06 113 ALA A C 1
ATOM 919 O O . ALA A 1 113 ? 9.798 1.053 11.692 1.00 89.06 113 ALA A O 1
ATOM 920 N N . LEU A 1 114 ? 9.085 2.362 13.386 1.00 87.88 114 LEU A N 1
ATOM 921 C CA . LEU A 1 114 ? 10.406 2.640 13.941 1.00 87.88 114 LEU A CA 1
ATOM 922 C C . LEU A 1 114 ? 11.044 1.405 14.583 1.00 87.88 114 LEU A C 1
ATOM 924 O O . LEU A 1 114 ? 12.234 1.165 14.369 1.00 87.88 114 LEU A O 1
ATOM 928 N N . VAL A 1 115 ? 10.268 0.609 15.320 1.00 89.38 115 VAL A N 1
ATOM 929 C CA . VAL A 1 115 ? 10.736 -0.651 15.922 1.00 89.38 115 VAL A CA 1
ATOM 930 C C . VAL A 1 115 ? 11.185 -1.625 14.834 1.00 89.38 115 VAL A C 1
ATOM 932 O O . VAL A 1 115 ? 12.330 -2.079 14.842 1.00 89.38 115 VAL A O 1
ATOM 935 N N . ILE A 1 116 ? 10.325 -1.870 13.842 1.00 89.12 116 ILE A N 1
ATOM 936 C CA . ILE A 1 116 ? 10.609 -2.760 12.710 1.00 89.12 116 ILE A CA 1
ATOM 937 C C . ILE A 1 116 ? 11.835 -2.271 11.940 1.00 89.12 116 ILE A C 1
ATOM 939 O O . ILE A 1 116 ? 12.724 -3.052 11.613 1.00 89.12 116 ILE A O 1
ATOM 943 N N . TRP A 1 117 ? 11.929 -0.970 11.673 1.00 86.25 117 TRP A N 1
ATOM 944 C CA . TRP A 1 117 ? 13.088 -0.402 10.994 1.00 86.25 117 TRP A CA 1
ATOM 945 C C . TRP A 1 117 ? 14.380 -0.594 11.769 1.00 86.25 117 TRP A C 1
ATOM 947 O O . TRP A 1 117 ? 15.378 -0.990 11.177 1.00 86.25 117 TRP A O 1
ATOM 957 N N . THR A 1 118 ? 14.366 -0.348 13.075 1.00 85.00 118 THR A N 1
ATOM 958 C CA . THR A 1 118 ? 15.552 -0.503 13.922 1.00 85.00 118 THR A CA 1
ATOM 959 C C . THR A 1 118 ? 16.018 -1.956 13.945 1.00 85.00 118 THR A C 1
ATOM 961 O O . THR A 1 118 ? 17.213 -2.207 13.820 1.00 85.00 118 THR A O 1
ATOM 964 N N . ALA A 1 119 ? 15.081 -2.906 14.005 1.00 86.38 119 ALA A N 1
ATOM 965 C CA . ALA A 1 119 ? 15.380 -4.333 13.937 1.00 86.38 119 ALA A CA 1
ATOM 966 C C . ALA A 1 119 ? 15.909 -4.767 12.558 1.00 86.38 119 ALA A C 1
ATOM 968 O O . ALA A 1 119 ? 16.797 -5.608 12.472 1.00 86.38 119 ALA A O 1
ATOM 969 N N . MET A 1 120 ? 15.394 -4.192 11.468 1.00 84.81 120 MET A N 1
ATOM 970 C CA . MET A 1 120 ? 15.784 -4.582 10.108 1.00 84.81 120 MET A CA 1
ATOM 971 C C . MET A 1 120 ? 17.034 -3.857 9.597 1.00 84.81 120 MET A C 1
ATOM 973 O O . MET A 1 120 ? 17.723 -4.395 8.732 1.00 84.81 120 MET A O 1
ATOM 977 N N . LYS A 1 121 ? 17.345 -2.658 10.112 1.00 79.38 121 LYS A N 1
ATOM 978 C CA . LYS A 1 121 ? 18.467 -1.807 9.674 1.00 79.38 121 LYS A CA 1
ATOM 979 C C . LYS A 1 121 ? 19.809 -2.559 9.572 1.00 79.38 121 LYS A C 1
ATOM 981 O O . LYS A 1 121 ? 20.463 -2.378 8.545 1.00 79.38 121 LYS A O 1
ATOM 986 N N . PRO A 1 122 ? 20.211 -3.421 10.531 1.00 78.00 122 PRO A N 1
ATOM 987 C CA . PRO A 1 122 ? 21.470 -4.171 10.459 1.00 78.00 122 PRO A CA 1
ATOM 988 C C . PRO A 1 122 ? 21.536 -5.198 9.319 1.00 78.00 122 PRO A C 1
ATOM 990 O O . PRO A 1 122 ? 22.621 -5.598 8.915 1.00 78.00 122 PRO A O 1
ATOM 993 N N . HIS A 1 123 ? 20.388 -5.633 8.793 1.00 76.19 123 HIS A N 1
ATOM 994 C CA . HIS A 1 123 ? 20.299 -6.663 7.753 1.00 76.19 123 HIS A CA 1
ATOM 995 C C . HIS A 1 123 ? 20.254 -6.089 6.330 1.00 76.19 123 HIS A C 1
ATOM 997 O O . HIS A 1 123 ? 20.252 -6.840 5.352 1.00 76.19 123 HIS A O 1
ATOM 1003 N N . PHE A 1 124 ? 20.212 -4.763 6.183 1.00 69.06 124 PHE A N 1
ATOM 1004 C CA . PHE A 1 124 ? 20.335 -4.133 4.874 1.00 69.06 124 PHE A CA 1
ATOM 1005 C C . PHE A 1 124 ? 21.793 -4.148 4.413 1.00 69.06 124 PHE A C 1
ATOM 1007 O O . PHE A 1 124 ? 22.704 -3.856 5.183 1.00 69.06 124 PHE A O 1
ATOM 1014 N N . ARG A 1 125 ? 22.010 -4.439 3.123 1.00 63.03 125 ARG A N 1
ATOM 1015 C CA . ARG A 1 125 ? 23.336 -4.310 2.502 1.00 63.03 125 ARG A CA 1
ATOM 1016 C C . ARG A 1 125 ? 23.869 -2.890 2.695 1.00 63.03 125 ARG A C 1
ATOM 1018 O O . ARG A 1 125 ? 23.109 -1.921 2.615 1.00 63.03 125 ARG A O 1
ATOM 1025 N N . GLU A 1 126 ? 25.174 -2.779 2.901 1.00 58.81 126 GLU A N 1
ATOM 1026 C CA . GLU A 1 126 ? 25.860 -1.500 3.053 1.00 58.81 126 GLU A CA 1
ATOM 1027 C C . GLU A 1 126 ? 25.548 -0.583 1.853 1.00 58.81 126 GLU A C 1
ATOM 1029 O O . GLU A 1 126 ? 25.623 -0.994 0.695 1.00 58.81 126 GLU A O 1
ATOM 1034 N N . GLY A 1 127 ? 25.063 0.633 2.128 1.00 57.81 127 GLY A N 1
ATOM 1035 C CA . GLY A 1 127 ? 24.612 1.588 1.104 1.00 57.81 127 GLY A CA 1
ATOM 1036 C C . GLY A 1 127 ? 23.204 1.362 0.522 1.00 57.81 127 GLY A C 1
ATOM 1037 O O . GLY A 1 127 ? 22.703 2.237 -0.185 1.00 57.81 127 GLY A O 1
ATOM 1038 N N . ALA A 1 128 ? 22.528 0.248 0.831 1.00 58.06 128 ALA A N 1
ATOM 1039 C CA . ALA A 1 128 ? 21.143 -0.009 0.410 1.00 58.06 128 ALA A CA 1
ATOM 1040 C C . ALA A 1 128 ? 20.097 0.503 1.417 1.00 58.06 128 ALA A C 1
ATOM 1042 O O . ALA A 1 128 ? 18.944 0.735 1.045 1.00 58.06 128 ALA A O 1
ATOM 1043 N N . ALA A 1 129 ? 20.487 0.692 2.681 1.00 57.09 129 ALA A N 1
ATOM 1044 C CA . ALA A 1 129 ? 19.618 1.270 3.698 1.00 57.09 129 ALA A CA 1
ATOM 1045 C C . ALA A 1 129 ? 19.420 2.781 3.457 1.00 57.09 129 ALA A C 1
ATOM 1047 O O . ALA A 1 129 ? 20.402 3.514 3.304 1.00 57.09 129 ALA A O 1
ATOM 1048 N N . PRO A 1 130 ? 18.175 3.289 3.467 1.00 61.56 130 PRO A N 1
ATOM 1049 C CA . PRO A 1 130 ? 17.925 4.714 3.655 1.00 61.56 130 PRO A CA 1
ATOM 1050 C C . PRO A 1 130 ? 18.723 5.276 4.846 1.00 61.56 130 PRO A C 1
ATOM 1052 O O . PRO A 1 130 ? 18.663 4.718 5.941 1.00 61.56 130 PRO A O 1
ATOM 1055 N N . LYS A 1 131 ? 19.467 6.374 4.635 1.00 58.03 131 LYS A N 1
ATOM 1056 C CA . LYS A 1 131 ? 20.332 6.983 5.666 1.00 58.03 131 LYS A CA 1
ATOM 1057 C C . LYS A 1 131 ? 19.553 7.339 6.935 1.00 58.03 131 LYS A C 1
ATOM 1059 O O . LYS A 1 131 ? 20.026 7.066 8.033 1.00 58.03 131 LYS A O 1
ATOM 1064 N N . GLU A 1 132 ? 18.340 7.864 6.775 1.00 60.34 132 GLU A N 1
ATOM 1065 C CA . GLU A 1 132 ? 17.436 8.202 7.870 1.00 60.34 132 GLU A CA 1
ATOM 1066 C C . GLU A 1 132 ? 15.988 7.998 7.423 1.00 60.34 132 GLU A C 1
ATOM 1068 O O . GLU A 1 132 ? 15.577 8.465 6.357 1.00 60.34 132 GLU A O 1
ATOM 1073 N N . CYS A 1 133 ? 15.205 7.300 8.241 1.00 63.59 133 CYS A N 1
ATOM 1074 C CA . CYS A 1 133 ? 13.779 7.128 8.013 1.00 63.59 133 CYS A CA 1
ATOM 1075 C C . CYS A 1 133 ? 13.006 7.841 9.103 1.00 63.59 133 CYS A C 1
ATOM 1077 O O . CYS A 1 133 ? 12.809 7.318 10.195 1.00 63.59 133 CYS A O 1
ATOM 1079 N N . ASN A 1 134 ? 12.548 9.046 8.780 1.00 68.25 134 ASN A N 1
ATOM 1080 C CA . ASN A 1 134 ? 11.560 9.720 9.595 1.00 68.25 134 ASN A CA 1
ATOM 1081 C C . ASN A 1 134 ? 10.170 9.205 9.193 1.00 68.25 134 ASN A C 1
ATOM 1083 O O . ASN A 1 134 ? 9.700 9.470 8.081 1.00 68.25 134 ASN A O 1
ATOM 1087 N N . PHE A 1 135 ? 9.516 8.458 10.086 1.00 81.12 135 PHE A N 1
ATOM 1088 C CA . PHE A 1 135 ? 8.135 7.985 9.933 1.00 81.12 135 PHE A CA 1
ATOM 1089 C C . PHE A 1 135 ? 7.145 9.138 10.130 1.00 81.12 135 PHE A C 1
ATOM 1091 O O . PHE A 1 135 ? 6.296 9.131 11.020 1.00 81.12 135 PHE A O 1
ATOM 1098 N N . SER A 1 136 ? 7.285 10.165 9.293 1.00 82.88 136 SER A N 1
ATOM 1099 C CA . SER A 1 136 ? 6.515 11.400 9.356 1.00 82.88 136 SER A CA 1
ATOM 1100 C C . SER A 1 136 ? 5.025 11.166 9.090 1.00 82.88 136 SER A C 1
ATOM 1102 O O . SER A 1 136 ? 4.601 10.118 8.591 1.00 82.88 136 SER A O 1
ATOM 1104 N N . ALA A 1 137 ? 4.214 12.191 9.358 1.00 80.88 137 ALA A N 1
ATOM 1105 C CA . ALA A 1 137 ? 2.791 12.187 9.022 1.00 80.88 137 ALA A CA 1
ATOM 1106 C C . ALA A 1 137 ? 2.518 11.931 7.543 1.00 80.88 137 ALA A C 1
ATOM 1108 O O . ALA A 1 137 ? 1.651 11.127 7.193 1.00 80.88 137 ALA A O 1
ATOM 1109 N N . GLY A 1 138 ? 3.306 12.566 6.673 1.00 80.31 138 GLY A N 1
ATOM 1110 C CA . GLY A 1 138 ? 3.212 12.362 5.232 1.00 80.31 138 GLY A CA 1
ATOM 1111 C C . GLY A 1 138 ? 3.554 10.927 4.833 1.00 80.31 138 GLY A C 1
ATOM 1112 O O . GLY A 1 138 ? 2.839 10.326 4.028 1.00 80.31 138 GLY A O 1
ATOM 1113 N N . TRP A 1 139 ? 4.590 10.336 5.440 1.00 84.94 139 TRP A N 1
ATOM 1114 C CA . TRP A 1 139 ? 4.929 8.937 5.185 1.00 84.94 139 TRP A CA 1
ATOM 1115 C C . TRP A 1 139 ? 3.815 7.991 5.645 1.00 84.94 139 TRP A C 1
ATOM 1117 O O . TRP A 1 139 ? 3.436 7.097 4.887 1.00 84.94 139 TRP A O 1
ATOM 1127 N N . CYS A 1 140 ? 3.258 8.206 6.842 1.00 84.81 140 CYS A N 1
ATOM 1128 C CA . CYS A 1 140 ? 2.198 7.360 7.387 1.00 84.81 140 CYS A CA 1
ATOM 1129 C C . CYS A 1 140 ? 0.914 7.461 6.552 1.00 84.81 140 CYS A C 1
ATOM 1131 O O . CYS A 1 140 ? 0.319 6.442 6.204 1.00 84.81 140 CYS A O 1
ATOM 1133 N N . SER A 1 141 ? 0.540 8.673 6.135 1.00 81.25 141 SER A N 1
ATOM 1134 C CA . SER A 1 141 ? -0.581 8.909 5.215 1.00 81.25 141 SER A CA 1
ATOM 1135 C C . SER A 1 141 ? -0.375 8.187 3.880 1.00 81.25 141 SER A C 1
ATOM 1137 O O . SER A 1 141 ? -1.276 7.510 3.386 1.00 81.25 141 SER A O 1
ATOM 1139 N N . GLY A 1 142 ? 0.841 8.248 3.327 1.00 78.81 142 GLY A N 1
ATOM 1140 C CA . GLY A 1 142 ? 1.219 7.490 2.136 1.00 78.81 142 GLY A CA 1
ATOM 1141 C C . GLY A 1 142 ? 1.200 5.974 2.355 1.00 78.81 142 GLY A C 1
ATOM 1142 O O . GLY A 1 142 ? 0.748 5.239 1.486 1.00 78.81 142 GLY A O 1
ATOM 1143 N N . PHE A 1 143 ? 1.650 5.483 3.514 1.00 82.81 143 PHE A N 1
ATOM 1144 C CA . PHE A 1 143 ? 1.582 4.067 3.885 1.00 82.81 143 PHE A CA 1
ATOM 1145 C C . PHE A 1 143 ? 0.139 3.571 3.937 1.00 82.81 143 PHE A C 1
ATOM 1147 O O . PHE A 1 143 ? -0.178 2.605 3.247 1.00 82.81 143 PHE A O 1
ATOM 1154 N N . LYS A 1 144 ? -0.737 4.280 4.654 1.00 81.62 144 LYS A N 1
ATOM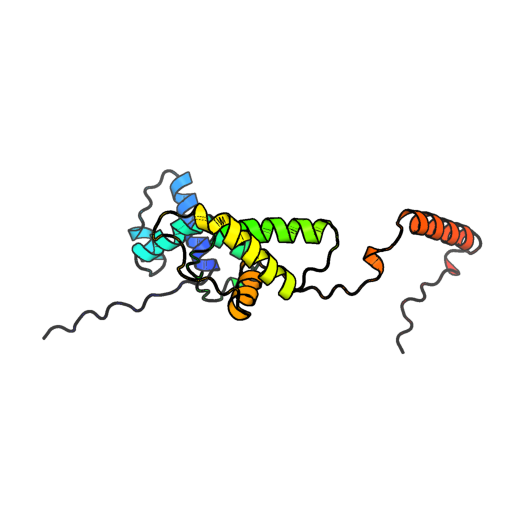 1155 C CA . LYS A 1 144 ? -2.166 3.966 4.731 1.00 81.62 144 LYS A CA 1
ATOM 1156 C C . LYS A 1 144 ? -2.810 3.956 3.349 1.00 81.62 144 LYS A C 1
ATOM 1158 O O . LYS A 1 144 ? -3.473 2.986 3.005 1.00 81.62 144 LYS A O 1
ATOM 1163 N N . LYS A 1 145 ? -2.554 4.982 2.529 1.00 76.38 145 LYS A N 1
ATOM 1164 C CA . LYS A 1 145 ? -3.075 5.068 1.157 1.00 76.38 145 LYS A CA 1
ATOM 1165 C C . LYS A 1 145 ? -2.594 3.906 0.283 1.00 76.38 145 LYS A C 1
ATOM 1167 O O . LYS A 1 145 ? -3.394 3.290 -0.409 1.00 76.38 145 LYS A O 1
ATOM 1172 N N . ASN A 1 146 ? -1.303 3.587 0.332 1.00 71.19 146 ASN A N 1
ATOM 1173 C CA . ASN A 1 146 ? -0.705 2.549 -0.511 1.00 71.19 146 ASN A CA 1
ATOM 1174 C C . ASN A 1 146 ? -1.094 1.129 -0.084 1.00 71.19 146 ASN A C 1
ATOM 1176 O O . ASN A 1 146 ? -1.214 0.257 -0.935 1.00 71.19 146 ASN A O 1
ATOM 1180 N N . ARG A 1 147 ? -1.274 0.886 1.218 1.00 77.94 147 ARG A N 1
ATOM 1181 C CA . ARG A 1 147 ? -1.755 -0.395 1.765 1.00 77.94 147 ARG A CA 1
ATOM 1182 C C . ARG A 1 147 ? -3.277 -0.442 1.908 1.00 77.94 147 ARG A C 1
ATOM 1184 O O . ARG A 1 147 ? -3.794 -1.363 2.529 1.00 77.94 147 ARG A O 1
ATOM 1191 N N . MET A 1 148 ? -3.966 0.571 1.376 1.00 72.06 148 MET A N 1
ATOM 1192 C CA . MET A 1 148 ? -5.418 0.746 1.427 1.00 72.06 148 MET A CA 1
ATOM 1193 C C . MET A 1 148 ? -6.022 0.561 2.826 1.00 72.06 148 MET A C 1
ATOM 1195 O O . MET A 1 148 ? -7.134 0.061 2.992 1.00 72.06 148 MET A O 1
ATOM 1199 N N . ILE A 1 149 ? -5.298 1.005 3.855 1.00 76.38 149 ILE A N 1
ATOM 1200 C CA . ILE A 1 149 ? -5.796 1.043 5.225 1.00 76.38 149 ILE A CA 1
ATOM 1201 C C . ILE A 1 149 ? -6.837 2.158 5.294 1.00 76.38 149 ILE A C 1
ATOM 1203 O O . ILE A 1 149 ? -6.509 3.337 5.449 1.00 76.38 149 ILE A O 1
ATOM 1207 N N . ARG A 1 150 ? -8.109 1.780 5.162 1.00 63.12 150 ARG A N 1
ATOM 1208 C CA . ARG A 1 150 ? -9.232 2.684 5.399 1.00 63.12 150 ARG A CA 1
ATOM 1209 C C . ARG A 1 150 ? -9.317 2.938 6.903 1.00 63.12 150 ARG A C 1
ATOM 1211 O O . ARG A 1 150 ? -9.469 1.999 7.685 1.00 63.12 150 ARG A O 1
ATOM 1218 N N . LEU A 1 151 ? -9.214 4.201 7.318 1.00 56.06 151 LEU A N 1
ATOM 1219 C CA . LEU A 1 151 ? -9.630 4.593 8.662 1.00 56.06 151 LEU A CA 1
ATOM 1220 C C . LEU A 1 151 ? -11.146 4.427 8.730 1.00 56.06 151 LEU A C 1
ATOM 1222 O O . LEU A 1 151 ? -11.893 5.315 8.337 1.00 56.06 151 LEU A O 1
ATOM 1226 N N . ARG A 1 152 ? -11.600 3.269 9.200 1.00 55.12 152 ARG A N 1
ATOM 1227 C CA . ARG A 1 152 ? -12.942 3.164 9.757 1.00 55.12 152 ARG A CA 1
ATOM 1228 C C . ARG A 1 152 ? -12.843 3.675 11.186 1.00 55.12 152 ARG A C 1
ATOM 1230 O O . ARG A 1 152 ? -12.073 3.123 11.976 1.00 55.12 152 ARG A O 1
ATOM 1237 N N . VAL A 1 153 ? -13.563 4.751 11.489 1.00 48.62 153 VAL A N 1
ATOM 1238 C CA . VAL A 1 153 ? -13.892 5.066 12.878 1.00 48.62 153 VAL A CA 1
ATOM 1239 C C . VAL A 1 153 ? -14.721 3.880 13.354 1.00 48.62 153 VAL A C 1
ATOM 1241 O O . VAL A 1 153 ? -15.753 3.577 12.759 1.00 48.62 153 VAL A O 1
ATOM 1244 N N . GLY A 1 154 ? -14.203 3.126 14.320 1.00 49.03 154 GLY A N 1
ATOM 1245 C CA . GLY A 1 154 ? -14.960 2.047 14.939 1.00 49.03 154 GLY A CA 1
ATOM 1246 C C . GLY A 1 154 ? -16.070 2.671 15.769 1.00 49.03 154 GLY A C 1
ATOM 1247 O O . GLY A 1 154 ? -15.863 2.951 16.942 1.00 49.03 154 GLY A O 1
ATOM 1248 N N . HIS A 1 155 ? -17.205 2.964 15.145 1.00 44.78 155 HIS A N 1
ATOM 1249 C CA . HIS A 1 155 ? -18.450 3.178 15.862 1.00 44.78 155 HIS A CA 1
ATOM 1250 C C . HIS A 1 155 ? -19.145 1.824 15.954 1.00 44.78 155 HIS A C 1
ATOM 1252 O O . HIS A 1 155 ? -19.436 1.212 14.928 1.00 44.78 155 HIS A O 1
ATOM 1258 N N . GLY A 1 156 ? -19.351 1.345 17.179 1.00 43.69 156 GLY A N 1
ATOM 1259 C C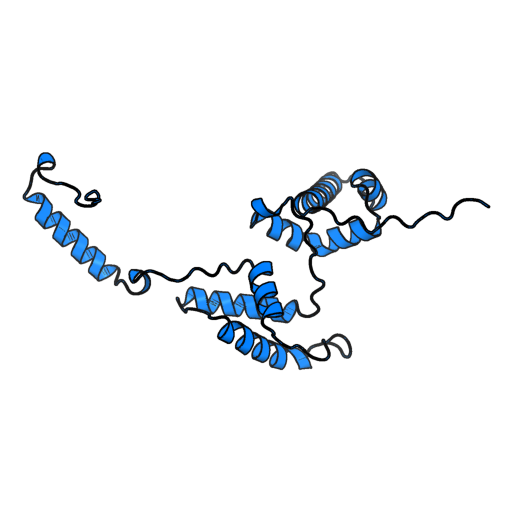A . GLY A 1 156 ? -20.143 0.154 17.448 1.00 43.69 156 GLY A CA 1
ATOM 1260 C C . GLY A 1 156 ? -19.694 -0.573 18.708 1.00 43.69 156 GLY A C 1
ATOM 1261 O O . GLY A 1 156 ? -18.623 -1.173 18.736 1.00 43.69 156 GLY A O 1
ATOM 1262 N N . GLU A 1 157 ? -20.564 -0.591 19.714 1.00 54.12 157 GLU A N 1
ATOM 1263 C CA . GLU A 1 157 ? -20.519 -1.503 20.871 1.00 54.12 157 GLU A CA 1
ATOM 1264 C C . GLU A 1 157 ? -20.584 -2.992 20.460 1.00 54.12 157 GLU A C 1
ATOM 1266 O O . GLU A 1 157 ? -20.426 -3.891 21.278 1.00 54.12 157 GLU A O 1
ATOM 1271 N N . SER A 1 158 ? -20.766 -3.269 19.168 1.00 55.25 158 SER A N 1
ATOM 1272 C CA . SER A 1 158 ? -20.852 -4.588 18.542 1.00 55.25 158 SER A CA 1
ATOM 1273 C C . SER A 1 158 ? -19.576 -5.433 18.638 1.00 55.25 158 SER A C 1
ATOM 1275 O O . SER A 1 158 ? -19.644 -6.640 18.430 1.00 55.25 158 SER A O 1
ATOM 1277 N N . GLY A 1 159 ? -18.423 -4.843 18.971 1.00 51.53 159 GLY A N 1
ATOM 1278 C CA . GLY A 1 159 ? -17.173 -5.588 19.179 1.00 51.53 159 GLY A CA 1
ATOM 1279 C C . GLY A 1 159 ? -17.070 -6.308 20.531 1.00 51.53 159 GLY A C 1
ATOM 1280 O O . GLY A 1 159 ? -16.266 -7.225 20.660 1.00 51.53 159 GLY A O 1
ATOM 1281 N N . SER A 1 160 ? -17.869 -5.908 21.526 1.00 56.84 160 SER A N 1
ATOM 1282 C CA . SER A 1 160 ? -17.870 -6.473 22.888 1.00 56.84 160 SER A CA 1
ATOM 1283 C C . SER A 1 160 ? -19.129 -7.279 23.209 1.00 56.84 160 SER A C 1
ATOM 1285 O O . SER A 1 160 ? -19.386 -7.592 24.369 1.00 56.84 160 SER A O 1
ATOM 1287 N N . VAL A 1 161 ? -19.945 -7.575 22.198 1.00 60.47 161 VAL A N 1
ATOM 1288 C CA . VAL A 1 161 ? -21.202 -8.300 22.371 1.00 60.47 161 VAL A CA 1
ATOM 1289 C C . VAL A 1 161 ? -20.914 -9.779 22.607 1.00 60.47 161 VAL A C 1
ATOM 1291 O O . VAL A 1 161 ? -20.359 -10.464 21.749 1.00 60.47 161 VAL A O 1
ATOM 1294 N N . ASP A 1 162 ? -21.326 -10.273 23.771 1.00 73.38 162 ASP A N 1
ATOM 1295 C CA . ASP A 1 162 ? -21.371 -11.701 24.060 1.00 73.38 162 ASP A CA 1
ATOM 1296 C C . ASP A 1 162 ? -22.436 -12.358 23.172 1.00 73.38 162 ASP A C 1
ATOM 1298 O O . ASP A 1 162 ? -23.644 -12.209 23.375 1.00 73.38 162 ASP A O 1
ATOM 1302 N N . LEU A 1 163 ? -21.967 -13.071 22.148 1.00 75.88 163 LEU A N 1
ATOM 1303 C CA . LEU A 1 163 ? -22.820 -13.753 21.181 1.00 75.88 163 LEU A CA 1
ATOM 1304 C C . LEU A 1 163 ? -23.698 -14.821 21.838 1.00 75.88 163 LEU A C 1
ATOM 1306 O O . LEU A 1 163 ? -24.796 -15.077 21.344 1.00 75.88 163 LEU A O 1
ATOM 1310 N N . GLU A 1 164 ? -23.258 -15.421 22.944 1.00 76.44 164 GLU A N 1
ATOM 1311 C CA . GLU A 1 164 ? -24.042 -16.432 23.643 1.00 76.44 164 GLU A CA 1
ATOM 1312 C C . GLU A 1 164 ? -25.150 -15.780 24.471 1.00 76.44 164 GLU A C 1
ATOM 1314 O O . GLU A 1 164 ? -26.310 -16.185 24.366 1.00 76.44 164 GLU A O 1
ATOM 1319 N N . ALA A 1 165 ? -24.845 -14.684 25.174 1.00 77.50 165 ALA A N 1
ATOM 1320 C CA . ALA A 1 165 ? -25.866 -13.865 25.827 1.00 77.50 165 ALA A CA 1
ATOM 1321 C C . ALA A 1 165 ? -26.904 -13.335 24.821 1.00 77.50 165 ALA A C 1
ATOM 1323 O O . ALA A 1 165 ? -28.102 -13.347 25.104 1.00 77.50 165 ALA A O 1
ATOM 1324 N N . VAL A 1 166 ? -26.477 -12.935 23.618 1.00 81.56 166 VAL A N 1
ATOM 1325 C CA . VAL A 1 166 ? -27.393 -12.521 22.543 1.00 8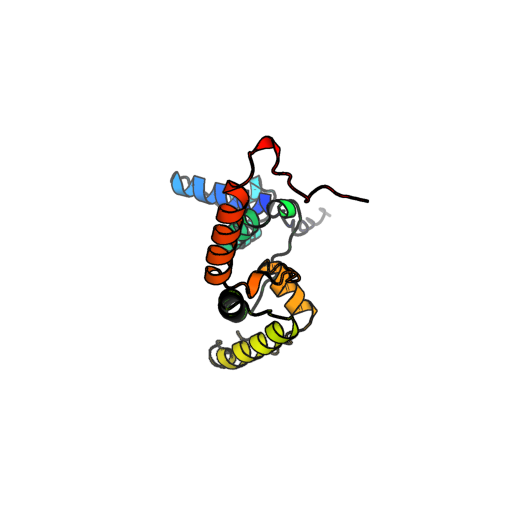1.56 166 VAL A CA 1
ATOM 1326 C C . VAL A 1 166 ? -28.259 -13.675 22.055 1.00 81.56 166 VAL A C 1
ATOM 1328 O O . VAL A 1 166 ? -29.460 -13.486 21.870 1.00 81.56 166 VAL A O 1
ATOM 1331 N N . ARG A 1 167 ? -27.702 -14.877 21.867 1.00 81.88 167 ARG A N 1
ATOM 1332 C CA . ARG A 1 167 ? -28.490 -16.053 21.458 1.00 81.88 167 ARG A CA 1
ATOM 1333 C C . ARG A 1 167 ? -29.560 -16.397 22.488 1.00 81.88 167 ARG A C 1
ATOM 1335 O O . ARG A 1 167 ? -30.703 -16.634 22.096 1.00 81.88 167 ARG A O 1
ATOM 1342 N N . VAL A 1 168 ? -29.218 -16.360 23.778 1.00 85.81 168 VAL A N 1
ATOM 1343 C CA . VAL A 1 168 ? -30.179 -16.548 24.876 1.00 85.81 168 VAL A CA 1
ATOM 1344 C C . VAL A 1 168 ? -31.272 -15.479 24.813 1.00 85.81 168 VAL A C 1
ATOM 1346 O O . VAL A 1 168 ? -32.452 -15.818 24.748 1.00 85.81 168 VAL A O 1
ATOM 1349 N N . ARG A 1 169 ? -30.889 -14.201 24.707 1.00 82.88 169 ARG A N 1
ATOM 1350 C CA . ARG A 1 169 ? -31.819 -13.062 24.640 1.00 82.88 169 ARG A CA 1
ATOM 1351 C C . ARG A 1 169 ? -32.777 -13.146 23.449 1.00 82.88 169 ARG A C 1
ATOM 1353 O O . ARG A 1 169 ? -33.968 -12.894 23.592 1.00 82.88 169 ARG A O 1
ATOM 1360 N N . ILE A 1 170 ? -32.280 -13.532 22.272 1.00 87.81 170 ILE A N 1
ATOM 1361 C CA . ILE A 1 170 ? -33.104 -13.732 21.069 1.00 87.81 170 ILE A CA 1
ATOM 1362 C C . ILE A 1 170 ? -34.132 -14.842 21.305 1.00 87.81 170 ILE A C 1
ATOM 1364 O O . ILE A 1 170 ? -35.279 -14.718 20.877 1.00 87.81 170 ILE A O 1
ATOM 1368 N N . ASN A 1 171 ? -33.741 -15.928 21.973 1.00 87.50 171 ASN A N 1
ATOM 1369 C CA . ASN A 1 171 ? -34.643 -17.043 22.236 1.00 87.50 171 ASN A CA 1
ATOM 1370 C C . ASN A 1 171 ? -35.724 -16.682 23.269 1.00 87.50 171 ASN A C 1
ATOM 1372 O O . ASN A 1 171 ? -36.883 -17.063 23.102 1.00 87.50 171 ASN A O 1
ATOM 1376 N N . GLU A 1 172 ? -35.376 -15.894 24.290 1.00 88.56 172 GLU A N 1
ATOM 1377 C CA . GLU A 1 172 ? -36.331 -15.323 25.251 1.00 88.56 172 GLU A CA 1
ATOM 1378 C C . GLU A 1 172 ? -37.371 -14.445 24.546 1.00 88.56 172 GLU A C 1
ATOM 1380 O O . GLU A 1 172 ? -38.571 -14.645 24.733 1.00 88.56 172 GLU A O 1
ATOM 1385 N N . ILE A 1 173 ? -36.922 -13.536 23.673 1.00 88.62 173 ILE A N 1
ATOM 1386 C CA . ILE A 1 173 ? -37.808 -12.661 22.892 1.00 88.62 173 ILE A CA 1
ATOM 1387 C C . ILE A 1 173 ? -38.733 -13.497 22.004 1.00 88.62 173 ILE A C 1
ATOM 1389 O O . ILE A 1 173 ? -39.943 -13.304 22.035 1.00 88.62 173 ILE A O 1
ATOM 1393 N N . LYS A 1 174 ? -38.204 -14.483 21.266 1.00 87.25 174 LYS A N 1
ATOM 1394 C CA . LYS A 1 174 ? -39.028 -15.385 20.441 1.00 87.25 174 LYS A CA 1
ATOM 1395 C C . LYS A 1 174 ? -40.082 -16.118 21.265 1.00 87.25 174 LYS A C 1
ATOM 1397 O O . LYS A 1 174 ? -41.224 -16.219 20.836 1.00 87.25 174 LYS A O 1
ATOM 1402 N N . THR A 1 175 ? -39.715 -16.586 22.454 1.00 90.19 175 THR A N 1
ATOM 1403 C CA . THR A 1 175 ? -40.642 -17.280 23.357 1.00 90.19 175 THR A CA 1
ATOM 1404 C C . THR A 1 175 ? -41.754 -16.351 23.844 1.00 90.19 175 THR A C 1
ATOM 1406 O O . THR A 1 175 ? -42.905 -16.766 23.947 1.00 90.19 175 THR A O 1
ATOM 1409 N N . GLN A 1 176 ? -41.438 -15.083 24.112 1.00 88.00 176 GLN A N 1
ATOM 1410 C CA . GLN A 1 176 ? -42.435 -14.077 24.479 1.00 88.00 176 GLN A CA 1
ATOM 1411 C C . GLN A 1 176 ? -43.352 -13.713 23.305 1.00 88.00 176 GLN A C 1
ATOM 1413 O O . GLN A 1 176 ? -44.554 -13.559 23.512 1.00 88.00 176 GLN A O 1
ATOM 1418 N N . LEU A 1 177 ? -42.806 -13.632 22.089 1.00 87.00 177 LEU A N 1
ATOM 1419 C CA . LEU A 1 177 ? -43.557 -13.327 20.871 1.00 87.00 177 LEU A CA 1
ATOM 1420 C C . LEU A 1 177 ? -44.544 -14.437 20.478 1.00 87.00 177 LEU A C 1
ATOM 1422 O O . LEU A 1 177 ? -45.583 -14.122 19.922 1.00 87.00 177 LEU A O 1
ATOM 1426 N N . LEU A 1 178 ? -44.295 -15.705 20.840 1.00 88.88 178 LEU A N 1
ATOM 1427 C CA . LEU A 1 178 ? -45.234 -16.822 20.606 1.00 88.88 178 LEU A CA 1
ATOM 1428 C C . LEU A 1 178 ? -46.600 -16.660 21.298 1.00 88.88 178 LEU A C 1
ATOM 1430 O O . LEU A 1 178 ? -47.512 -17.441 21.041 1.00 88.88 178 LEU A O 1
ATOM 1434 N N . ARG A 1 179 ? -46.738 -15.697 22.216 1.00 90.19 179 ARG A N 1
ATOM 1435 C CA . ARG A 1 179 ? -47.996 -15.396 22.916 1.00 90.19 179 ARG A CA 1
ATOM 1436 C C . ARG A 1 179 ? -48.908 -14.449 22.134 1.00 90.19 179 ARG A C 1
ATOM 1438 O O . ARG A 1 179 ? -50.013 -14.187 22.600 1.00 90.19 179 ARG A O 1
ATOM 1445 N N . PHE A 1 180 ? -48.423 -13.923 21.016 1.00 89.12 180 PHE A N 1
ATOM 1446 C CA . PHE A 1 180 ? -49.115 -12.976 20.157 1.00 89.12 180 PHE A CA 1
ATOM 1447 C C . PHE A 1 180 ? -49.209 -13.567 18.752 1.00 89.12 180 PHE A C 1
ATOM 1449 O O . PHE A 1 180 ? -48.288 -14.259 18.305 1.00 89.12 180 PHE A O 1
ATOM 1456 N N . ASP A 1 181 ? -50.309 -13.296 18.058 1.00 89.38 181 ASP A N 1
ATOM 1457 C CA . ASP A 1 181 ? -50.423 -13.650 16.650 1.00 89.38 181 ASP A CA 1
ATOM 1458 C C . ASP A 1 181 ? -49.502 -12.754 15.814 1.00 89.38 181 ASP A C 1
ATOM 1460 O O . ASP A 1 181 ? -49.157 -11.638 16.203 1.00 89.38 181 ASP A O 1
ATOM 1464 N N . LEU A 1 182 ? -49.075 -13.242 14.646 1.00 83.12 182 LEU A N 1
ATOM 1465 C CA . LEU A 1 182 ? -48.153 -12.500 13.773 1.00 83.12 182 LEU A CA 1
ATOM 1466 C C . LEU A 1 182 ? -48.702 -11.126 13.355 1.00 83.12 182 LEU A C 1
ATOM 1468 O O . LEU A 1 182 ? -47.917 -10.218 13.100 1.00 83.12 182 LEU A O 1
ATOM 1472 N N . GLU A 1 183 ? -50.027 -10.975 13.309 1.00 86.50 183 GLU A N 1
ATOM 1473 C CA . GLU A 1 183 ? -50.729 -9.726 12.985 1.00 86.50 183 GLU A CA 1
ATOM 1474 C C . GLU A 1 183 ? -50.601 -8.662 14.095 1.00 86.50 183 GLU A C 1
ATOM 1476 O O . GLU A 1 183 ? -50.776 -7.473 13.833 1.00 86.50 183 GLU A O 1
ATOM 1481 N N . ASP A 1 184 ? -50.221 -9.073 15.310 1.00 84.81 184 ASP A N 1
ATOM 1482 C CA . ASP A 1 184 ? -50.029 -8.209 16.481 1.00 84.81 184 ASP A CA 1
ATOM 1483 C C . ASP A 1 184 ? -48.546 -7.892 16.764 1.00 84.81 184 ASP A C 1
ATOM 1485 O O . ASP A 1 184 ? -48.218 -7.220 17.748 1.00 84.81 184 ASP A O 1
ATOM 1489 N N . ILE A 1 185 ? -47.622 -8.363 15.918 1.00 84.44 185 ILE A N 1
ATOM 1490 C CA . ILE A 1 185 ? -46.177 -8.150 16.073 1.00 84.44 185 ILE A CA 1
ATOM 1491 C C . ILE A 1 185 ? -45.704 -7.080 15.086 1.00 84.44 185 ILE A C 1
ATOM 1493 O O . ILE A 1 185 ? -45.583 -7.318 13.887 1.00 84.44 185 ILE A O 1
ATOM 1497 N N . TYR A 1 186 ? -45.353 -5.907 15.613 1.00 80.75 186 TYR A N 1
ATOM 1498 C CA . TYR A 1 186 ? -44.898 -4.759 14.825 1.00 80.75 186 TYR A CA 1
ATOM 1499 C C . TYR A 1 186 ? -43.400 -4.496 15.027 1.00 80.75 186 TYR A C 1
ATOM 1501 O O . TYR A 1 186 ? -42.890 -4.557 16.147 1.00 80.75 186 TYR A O 1
ATOM 1509 N N . ASN A 1 187 ? -42.686 -4.168 13.945 1.00 78.88 187 ASN A N 1
ATOM 1510 C CA . ASN A 1 187 ? -41.318 -3.656 14.032 1.00 78.88 187 ASN A CA 1
ATOM 1511 C C . ASN A 1 187 ? -41.353 -2.157 14.379 1.00 78.88 187 ASN A C 1
ATOM 1513 O O . ASN A 1 187 ? -42.031 -1.388 13.706 1.00 78.88 187 ASN A O 1
ATOM 1517 N N . CYS A 1 188 ? -40.610 -1.740 15.405 1.00 72.94 188 CYS A N 1
ATOM 1518 C CA . CYS A 1 188 ? -40.571 -0.352 15.889 1.00 72.94 188 CYS A CA 1
ATOM 1519 C C . CYS A 1 188 ? -39.385 0.457 15.310 1.00 72.94 188 CYS A C 1
ATOM 1521 O O . CYS A 1 188 ? -38.965 1.451 15.891 1.00 72.94 188 CYS A O 1
ATOM 1523 N N . ASP A 1 189 ? -38.801 0.001 14.197 1.00 67.56 189 ASP A N 1
ATOM 1524 C CA . ASP A 1 189 ? -37.618 0.597 13.543 1.00 67.56 189 ASP A CA 1
ATOM 1525 C C . ASP A 1 189 ? -37.951 1.837 12.682 1.00 67.56 189 ASP A C 1
ATOM 1527 O O . ASP A 1 189 ? -37.081 2.639 12.362 1.00 67.56 189 ASP A O 1
ATOM 1531 N N . GLU A 1 190 ? -39.225 2.071 12.354 1.00 50.16 190 GLU A N 1
ATOM 1532 C CA . GLU A 1 190 ? -39.648 3.195 11.502 1.00 50.16 190 GLU A CA 1
ATOM 1533 C C . GLU A 1 190 ? -40.467 4.263 12.247 1.00 50.16 190 GLU A C 1
ATOM 1535 O O . GLU A 1 190 ? -41.523 4.689 11.785 1.00 50.16 190 GLU A O 1
ATOM 1540 N N . THR A 1 191 ? -39.991 4.763 13.390 1.00 54.34 191 THR A N 1
ATOM 1541 C CA . THR A 1 191 ? -40.470 6.066 13.897 1.00 54.34 191 THR A CA 1
ATOM 1542 C C . THR A 1 191 ? -39.384 7.118 13.739 1.00 54.34 191 THR A C 1
ATOM 1544 O O . THR A 1 191 ? -38.702 7.490 14.694 1.00 54.34 191 THR A O 1
ATOM 1547 N N . GLY A 1 192 ? -39.219 7.578 12.498 1.00 54.69 192 GLY A N 1
ATOM 1548 C CA . GLY A 1 192 ? -38.534 8.828 12.195 1.00 54.69 192 GLY A CA 1
ATOM 1549 C C . GLY A 1 192 ? -39.455 10.009 12.503 1.00 54.69 192 GLY A C 1
ATOM 1550 O O . GLY A 1 192 ? -40.472 10.184 11.832 1.00 54.69 192 GLY A O 1
ATOM 1551 N N . LEU A 1 193 ? -39.093 10.794 13.518 1.00 43.22 193 LEU A N 1
ATOM 1552 C CA . LEU A 1 193 ? -39.496 12.197 13.651 1.00 43.22 193 LEU A CA 1
ATOM 1553 C C . LEU A 1 193 ? -38.386 13.082 13.082 1.00 43.22 193 LEU A C 1
ATOM 1555 O O . LEU A 1 193 ? -37.205 12.796 13.389 1.00 43.22 193 LEU A O 1
#

Radius of gyration: 26.37 Å; chains: 1; bounding box: 77×42×64 Å